Protein AF-0000000080874697 (afdb_homodimer)

Nearest PDB structures (foldseek):
  3w0e-assembly1_B  TM=9.581E-01  e=1.553E-02  Aspergillus fumigatus Af293
  7aon-assembly1_A  TM=7.203E-01  e=1.897E-02  Hordeum vulgare
  1tm5-assembly1_I  TM=7.181E-01  e=2.168E-02  Hordeum vulgare subsp. vulgare
  5ffn-assembly1_I  TM=5.951E-01  e=6.517E-03  Hordeum vulgare
  7a3m-assembly1_A  TM=6.315E-01  e=1.897E-02  Hordeum vulgare

Sequence (192 aa):
MSSNEERTFTRLVNEHRAQNNPASVNTLNEAEWHTKLSGKKIVDGPAHSADTFSKRDLPERHRVIPPGAVVTKDHDPDRLNVHVDEQGNASHVTYGMSSNEERTFTRLVNEHRAQNNPASVNTLNEAEWHTKLSGKKIVDGPAHSADTFSKRDLPERHRVIPPGAVVTKDHDPDRLNVHVDEQGNASHVTYG

Radius of gyration: 28.78 Å; Cα contacts (8 Å, |Δi|>4): 274; chains: 2; bounding box: 89×58×80 Å

InterPro domains:
  IPR021719 Proteinase inhibitor I78 [PF11720] (49-94)

Solvent-accessible surface area (backbone atoms only — not comparable to full-atom values): 11534 Å² total; per-residue (Å²): 141,78,81,77,74,72,71,70,70,69,74,68,64,78,65,71,67,75,68,68,68,66,79,58,80,78,67,73,50,54,69,55,46,30,70,74,35,50,68,19,28,61,36,83,52,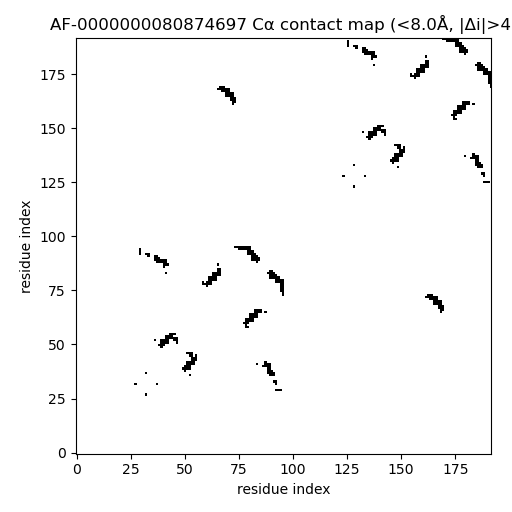82,55,87,50,94,54,35,38,28,52,77,76,46,64,91,46,56,45,78,41,44,74,60,36,76,43,65,44,55,93,36,81,75,22,40,31,37,32,24,42,95,83,34,24,26,67,50,53,45,69,57,140,77,82,78,74,74,72,71,70,74,74,64,69,79,64,70,68,76,71,68,70,65,80,57,81,77,66,73,51,57,69,56,44,32,69,74,36,49,67,19,27,60,35,83,53,82,55,86,50,94,57,36,38,28,52,78,77,45,65,89,46,55,44,80,41,44,73,60,36,77,45,65,44,54,92,35,82,76,20,40,33,38,31,23,42,95,82,34,24,24,67,51,53,44,68,57

pLDDT: mean 80.59, std 26.48, range [29.5, 98.81]

Structure (mmCIF, N/CA/C/O backbone):
dat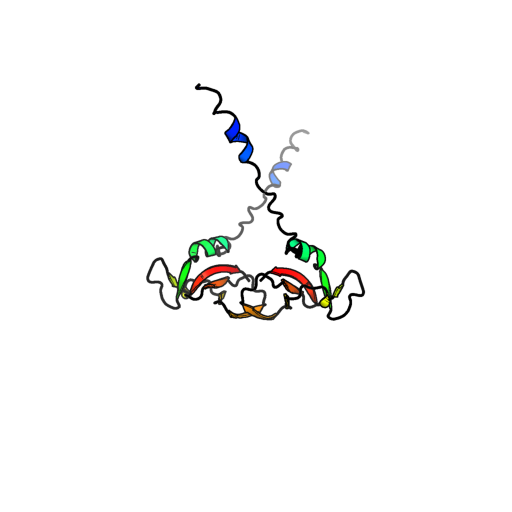a_AF-0000000080874697-model_v1
#
loop_
_entity.id
_entity.type
_entity.pdbx_description
1 polymer 'Uncharacterized protein'
#
loop_
_atom_site.group_PDB
_atom_site.id
_atom_site.type_symbol
_atom_site.label_atom_id
_atom_site.label_alt_id
_atom_site.label_comp_id
_atom_site.label_asym_id
_atom_site.label_entity_id
_atom_site.label_seq_id
_atom_site.pdbx_PDB_ins_code
_atom_site.Cartn_x
_atom_site.Cartn_y
_atom_site.Cartn_z
_atom_site.occupancy
_atom_site.B_iso_or_equiv
_atom_site.auth_seq_id
_atom_site.auth_comp_id
_atom_site.auth_asym_id
_atom_site.auth_atom_id
_atom_site.pdbx_PDB_model_num
ATOM 1 N N . MET A 1 1 ? -14.125 30.375 -64.562 1 29.5 1 MET A N 1
ATOM 2 C CA . MET A 1 1 ? -14.898 30.391 -63.344 1 29.5 1 MET A CA 1
ATOM 3 C C . MET A 1 1 ? -14.156 29.641 -62.25 1 29.5 1 MET A C 1
ATOM 5 O O . MET A 1 1 ? -14.711 29.422 -61.156 1 29.5 1 MET A O 1
ATOM 9 N N . SER A 1 2 ? -12.875 29.109 -62.5 1 31.02 2 SER A N 1
ATOM 10 C CA . SER A 1 2 ? -12.312 27.891 -61.938 1 31.02 2 SER A CA 1
ATOM 11 C C . SER A 1 2 ? -11.672 28.156 -60.594 1 31.02 2 SER A C 1
ATOM 13 O O . SER A 1 2 ? -11.867 27.391 -59.625 1 31.02 2 SER A O 1
ATOM 15 N N . SER A 1 3 ? -10.633 29 -60.438 1 38.78 3 SER A N 1
ATOM 16 C CA . SER A 1 3 ? -9.438 28.875 -59.625 1 38.78 3 SER A CA 1
ATOM 17 C C . SER A 1 3 ? -9.664 29.438 -58.219 1 38.78 3 SER A C 1
ATOM 19 O O . SER A 1 3 ? -8.766 29.422 -57.375 1 38.78 3 SER A O 1
ATOM 21 N N . ASN A 1 4 ? -10.734 30.234 -57.938 1 36.66 4 ASN A N 1
ATOM 22 C CA . ASN A 1 4 ? -10.844 31.047 -56.75 1 36.66 4 ASN A CA 1
ATOM 23 C C . ASN A 1 4 ? -11.203 30.203 -55.531 1 36.66 4 ASN A C 1
ATOM 25 O O . ASN A 1 4 ? -11.406 30.734 -54.438 1 36.66 4 ASN A O 1
ATOM 29 N N . GLU A 1 5 ? -11.727 28.891 -55.719 1 38.62 5 GLU A N 1
ATOM 30 C CA . GLU A 1 5 ? -12.422 28.281 -54.594 1 38.62 5 GLU A CA 1
ATOM 31 C C . GLU A 1 5 ? -11.43 27.781 -53.531 1 38.62 5 GLU A C 1
ATOM 33 O O . GLU A 1 5 ? -11.828 27.344 -52.469 1 38.62 5 GLU A O 1
ATOM 38 N N . GLU A 1 6 ? -10.094 27.781 -53.875 1 33.41 6 GLU A N 1
ATOM 39 C CA . GLU A 1 6 ? -9.234 26.984 -53.031 1 33.41 6 GLU A CA 1
ATOM 40 C C . GLU A 1 6 ? -8.914 27.703 -51.719 1 33.41 6 GLU A C 1
ATOM 42 O O . GLU A 1 6 ? -8.336 27.125 -50.812 1 33.41 6 GLU A O 1
ATOM 47 N N . ARG A 1 7 ? -9.047 29.062 -51.688 1 36.41 7 ARG A N 1
ATOM 48 C CA . ARG A 1 7 ? -8.336 29.75 -50.594 1 36.41 7 ARG A CA 1
ATOM 49 C C . ARG A 1 7 ? -9.047 29.547 -49.281 1 36.41 7 ARG A C 1
ATOM 51 O O . ARG A 1 7 ? -8.469 29.797 -48.219 1 36.41 7 ARG A O 1
ATOM 58 N N . THR A 1 8 ? -10.414 29.438 -49.281 1 35.41 8 THR A N 1
ATOM 59 C CA . THR A 1 8 ? -11.016 29.844 -48.031 1 35.41 8 THR A CA 1
ATOM 60 C C . THR A 1 8 ? -10.906 28.734 -47 1 35.41 8 THR A C 1
ATOM 62 O O . THR A 1 8 ? -11.312 28.906 -45.844 1 35.41 8 THR A O 1
ATOM 65 N N . PHE A 1 9 ? -10.555 27.453 -47.438 1 35.97 9 PHE A N 1
ATOM 66 C CA . PHE A 1 9 ? -10.922 26.422 -46.469 1 35.97 9 PHE A CA 1
ATOM 67 C C . PHE A 1 9 ? -9.969 26.438 -45.25 1 35.97 9 PHE A C 1
ATOM 69 O O . PHE A 1 9 ? -10.242 25.812 -44.25 1 35.97 9 PHE A O 1
ATOM 76 N N . THR A 1 10 ? -8.789 27.125 -45.406 1 35.31 10 THR A N 1
ATOM 77 C CA . THR A 1 10 ? -7.762 26.703 -44.469 1 35.31 10 THR A CA 1
ATOM 78 C C . THR A 1 10 ? -8.016 27.297 -43.094 1 35.31 10 THR A C 1
ATOM 80 O O . THR A 1 10 ? -7.43 26.859 -42.094 1 35.31 10 THR A O 1
ATOM 83 N N . ARG A 1 11 ? -8.75 28.453 -42.969 1 34.44 11 ARG A N 1
ATOM 84 C CA . ARG A 1 11 ? -8.625 29.141 -41.688 1 34.44 11 ARG A CA 1
ATOM 85 C C . ARG A 1 11 ? -9.391 28.422 -40.594 1 34.44 11 ARG A C 1
ATOM 87 O O . ARG A 1 11 ? -9.32 28.797 -39.438 1 34.44 11 ARG A O 1
ATOM 94 N N . LEU A 1 12 ? -10.312 27.516 -41 1 35.88 12 LEU A N 1
ATOM 95 C CA . LEU A 1 12 ? -11.211 27.141 -39.938 1 35.88 12 LEU A CA 1
ATOM 96 C C . LEU A 1 12 ? -10.469 26.375 -38.844 1 35.88 12 LEU A C 1
ATOM 98 O O . LEU A 1 12 ? -10.961 26.234 -37.719 1 35.88 12 LEU A O 1
ATOM 102 N N . 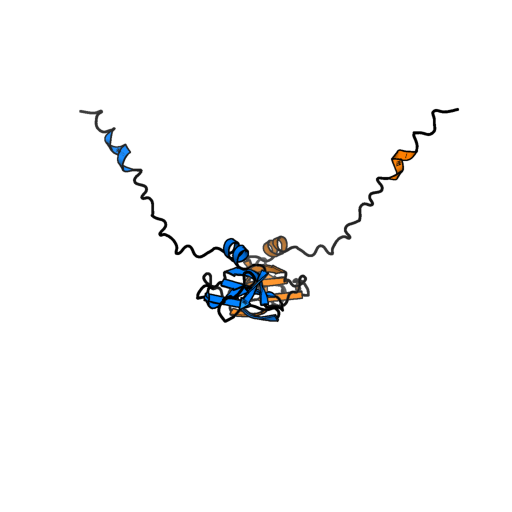VAL A 1 13 ? -9.352 25.766 -39.25 1 30.66 13 VAL A N 1
ATOM 103 C CA . VAL A 1 13 ? -9.156 24.578 -38.406 1 30.66 13 VAL A CA 1
ATOM 104 C C . VAL A 1 13 ? -8.797 25 -37 1 30.66 13 VAL A C 1
ATOM 106 O O . VAL A 1 13 ? -9.055 24.266 -36.031 1 30.66 13 VAL A O 1
ATOM 109 N N . ASN A 1 14 ? -7.812 25.922 -36.844 1 35.56 14 ASN A N 1
ATOM 110 C CA . ASN A 1 14 ? -7.055 25.641 -35.656 1 35.56 14 ASN A CA 1
ATOM 111 C C . ASN A 1 14 ? -7.766 26.172 -34.406 1 35.56 14 ASN A C 1
ATOM 113 O O . ASN A 1 14 ? -7.488 27.281 -33.969 1 35.56 14 ASN A O 1
ATOM 117 N N . GLU A 1 15 ? -9.094 26.422 -34.469 1 34.69 15 GLU A N 1
ATOM 118 C CA . GLU A 1 15 ? -9.609 26.859 -33.156 1 34.69 15 GLU A CA 1
ATOM 119 C C . GLU A 1 15 ? -9.383 25.797 -32.094 1 34.69 15 GLU A C 1
ATOM 121 O O . GLU A 1 15 ? -10.234 24.938 -31.875 1 34.69 15 GLU A O 1
ATOM 126 N N . HIS A 1 16 ? -8.336 24.984 -32.25 1 36.84 16 HIS A N 1
ATOM 127 C CA . HIS A 1 16 ? -8.25 24.094 -31.094 1 36.84 16 HIS A CA 1
ATOM 128 C C . HIS A 1 16 ? -8.422 24.859 -29.781 1 36.84 16 HIS A C 1
ATOM 130 O O . HIS A 1 16 ? -7.727 25.859 -29.547 1 36.84 16 HIS A O 1
ATOM 136 N N . ARG A 1 17 ? -9.625 25.031 -29.391 1 33.44 17 ARG A N 1
ATOM 137 C CA . ARG A 1 17 ? -10.102 25.5 -28.094 1 33.44 17 ARG A CA 1
ATOM 138 C C . ARG A 1 17 ? -9.094 25.188 -27 1 33.44 17 ARG A C 1
ATOM 140 O O . ARG A 1 17 ? -8.602 24.062 -26.906 1 33.44 17 ARG A O 1
ATOM 147 N N . ALA A 1 18 ? -8.328 26.109 -26.578 1 36.62 18 ALA A N 1
ATOM 148 C CA . ALA A 1 18 ? -7.727 26.094 -25.25 1 36.62 18 ALA A CA 1
ATOM 149 C C . ALA A 1 18 ? -8.609 25.344 -24.25 1 36.62 18 ALA A C 1
ATOM 151 O O . ALA A 1 18 ? -9.695 25.812 -23.906 1 36.62 18 ALA A O 1
ATOM 152 N N . GLN A 1 19 ? -9.039 24.109 -24.516 1 37.16 19 GLN A N 1
ATOM 153 C CA . GLN A 1 19 ? -9.641 23.375 -23.406 1 37.16 19 GLN A CA 1
ATOM 154 C C . GLN A 1 19 ? -9.07 23.812 -22.078 1 37.16 19 GLN A C 1
ATOM 156 O O . GLN A 1 19 ? -7.867 23.719 -21.844 1 37.16 19 GLN A O 1
ATOM 161 N N . ASN A 1 20 ? -9.438 24.938 -21.672 1 34.47 20 ASN A N 1
ATOM 162 C CA . ASN A 1 20 ? -9.25 25.359 -20.281 1 34.47 20 ASN A CA 1
ATOM 163 C C . ASN A 1 20 ? -9.172 24.141 -19.359 1 34.47 20 ASN A C 1
ATOM 165 O O . ASN A 1 20 ? -10.133 23.375 -19.234 1 34.47 20 ASN A O 1
ATOM 169 N N . ASN A 1 21 ? -8.102 23.359 -19.469 1 38.09 21 ASN A N 1
ATOM 170 C CA . ASN A 1 21 ? -7.914 22.484 -18.328 1 38.09 21 ASN A CA 1
ATOM 171 C C . ASN A 1 21 ? -8.531 23.062 -17.062 1 38.09 21 ASN A C 1
ATOM 173 O O . ASN A 1 21 ? -8.125 24.141 -16.609 1 38.09 21 ASN A O 1
ATOM 177 N N . PRO A 1 22 ? -9.844 23.062 -16.875 1 40.47 22 PRO A N 1
ATOM 178 C CA . PRO A 1 22 ? -10.344 23.562 -15.602 1 40.47 22 PRO A CA 1
ATOM 179 C C . PRO A 1 22 ? -9.258 23.656 -14.531 1 40.47 22 PRO A C 1
ATOM 181 O O . PRO A 1 22 ? -8.289 22.875 -14.562 1 40.47 22 PRO A O 1
ATOM 184 N N . ALA A 1 23 ? -8.953 24.703 -14.047 1 39.94 23 ALA A N 1
ATOM 185 C CA . ALA A 1 23 ? -8.125 24.812 -12.844 1 39.94 23 ALA A CA 1
ATOM 186 C C . ALA A 1 23 ? -8.344 23.625 -11.922 1 39.94 23 ALA A C 1
ATOM 188 O O . ALA A 1 23 ? -9.414 23.484 -11.328 1 39.94 23 ALA A O 1
ATOM 189 N N . SER A 1 24 ? -8.148 22.359 -12.258 1 45.53 24 SER A N 1
ATOM 190 C CA . SER A 1 24 ? -8.133 21.25 -11.312 1 45.53 24 SER A CA 1
ATOM 191 C C . SER A 1 24 ? -7.863 21.734 -9.891 1 45.53 24 SER A C 1
ATOM 193 O O . SER A 1 24 ? -6.918 22.484 -9.648 1 45.53 24 SER A O 1
ATOM 195 N N . VAL A 1 25 ? -8.867 22.141 -9.047 1 50.12 25 VAL A N 1
ATOM 196 C CA . VAL A 1 25 ? -8.484 22.328 -7.652 1 50.12 25 VAL A CA 1
ATOM 197 C C . VAL A 1 25 ? -7.117 21.688 -7.406 1 50.12 25 VAL A C 1
ATOM 199 O O . VAL A 1 25 ? -6.891 20.531 -7.777 1 50.12 25 VAL A O 1
ATOM 202 N N . ASN A 1 26 ? -6.098 22.391 -7.742 1 55.75 26 ASN A N 1
ATOM 203 C CA . ASN A 1 26 ? -4.691 22 -7.699 1 55.75 26 ASN A CA 1
ATOM 204 C C . ASN A 1 26 ? -4.398 21.062 -6.527 1 55.75 26 ASN A C 1
ATOM 206 O O . ASN A 1 26 ? -4.043 21.531 -5.441 1 55.75 26 ASN A O 1
ATOM 210 N N . THR A 1 27 ? -5.246 20.016 -6.336 1 79.81 27 THR A N 1
ATOM 211 C CA . THR A 1 27 ? -4.816 19.031 -5.348 1 79.81 27 THR A CA 1
ATOM 212 C C . THR A 1 27 ? -3.334 18.719 -5.508 1 79.81 27 THR A C 1
ATOM 214 O O . THR A 1 27 ? -2.834 18.609 -6.629 1 79.81 27 THR A O 1
ATOM 217 N N . LEU A 1 28 ? -2.65 19 -4.441 1 92.56 28 LEU A N 1
ATOM 218 C CA . LEU A 1 28 ? -1.228 18.672 -4.434 1 92.56 28 LEU A CA 1
ATOM 219 C C . LEU A 1 28 ? -0.997 17.234 -4.848 1 92.56 28 LEU A C 1
ATOM 221 O O . LEU A 1 28 ? -1.77 16.344 -4.48 1 92.56 28 LEU A O 1
ATOM 225 N N . ASN A 1 29 ? -0.086 17.062 -5.707 1 94.81 29 ASN A N 1
ATOM 226 C CA . ASN A 1 29 ? 0.296 15.688 -6.023 1 94.81 29 ASN A CA 1
ATOM 227 C C . ASN A 1 29 ? 1.138 15.07 -4.91 1 94.81 29 ASN A C 1
ATOM 229 O O . ASN A 1 29 ? 1.44 15.734 -3.916 1 94.81 29 ASN A O 1
ATOM 233 N N . GLU A 1 30 ? 1.48 13.734 -5.066 1 95.62 30 GLU A N 1
ATOM 234 C CA . GLU A 1 30 ? 2.178 13.008 -4.004 1 95.62 30 GLU A CA 1
ATOM 235 C C . GLU A 1 30 ? 3.514 13.664 -3.674 1 95.62 30 GLU A C 1
ATOM 237 O O . GLU A 1 30 ? 3.873 13.797 -2.502 1 95.62 30 GLU A O 1
ATOM 242 N N . ALA A 1 31 ? 4.27 14.031 -4.707 1 96.38 31 ALA A N 1
ATOM 243 C CA . ALA A 1 31 ? 5.574 14.648 -4.5 1 96.38 31 ALA A CA 1
ATOM 244 C C . ALA A 1 31 ? 5.445 15.953 -3.711 1 96.38 31 ALA A C 1
ATOM 246 O O . ALA A 1 31 ? 6.254 16.234 -2.822 1 96.38 31 ALA A O 1
ATOM 247 N N . GLU A 1 32 ? 4.527 16.688 -3.99 1 97.06 32 GLU A N 1
ATOM 248 C CA . GLU A 1 32 ? 4.285 17.953 -3.295 1 97.06 32 GLU A CA 1
ATOM 249 C C . GLU A 1 32 ? 3.891 17.703 -1.842 1 97.06 32 GLU A C 1
ATOM 251 O O . GLU A 1 32 ? 4.367 18.406 -0.941 1 97.06 32 GLU A O 1
ATOM 256 N N . TRP A 1 33 ? 3.061 16.734 -1.665 1 98.12 33 TRP A N 1
ATOM 257 C CA . TRP A 1 33 ? 2.686 16.391 -0.297 1 98.12 33 TRP A CA 1
ATOM 258 C C . TRP A 1 33 ? 3.889 15.883 0.486 1 98.12 33 TRP A C 1
ATOM 260 O O . TRP A 1 33 ? 4.039 16.172 1.674 1 98.12 33 TRP A O 1
ATOM 270 N N . HIS A 1 34 ? 4.617 15.047 -0.188 1 97.88 34 HIS A N 1
ATOM 271 C CA . HIS A 1 34 ? 5.816 14.555 0.481 1 97.88 34 HIS A CA 1
ATOM 272 C C . HIS A 1 34 ? 6.695 15.711 0.952 1 97.88 34 HIS A C 1
ATOM 274 O O . HIS A 1 34 ? 7.164 15.711 2.094 1 97.88 34 HIS A O 1
ATOM 280 N N . THR A 1 35 ? 6.938 16.656 0.109 1 97.06 35 THR A N 1
ATOM 281 C CA . THR A 1 35 ? 7.742 17.828 0.443 1 97.06 35 THR A CA 1
ATOM 282 C C . THR A 1 35 ? 7.141 18.578 1.625 1 97.06 35 THR A C 1
ATOM 284 O O . THR A 1 35 ? 7.859 19 2.537 1 97.06 35 THR A O 1
ATOM 287 N N . LYS A 1 36 ? 5.891 18.688 1.698 1 97.44 36 LYS A N 1
ATOM 288 C CA . LYS A 1 36 ? 5.176 19.484 2.697 1 97.44 36 LYS A CA 1
ATOM 289 C C . LYS A 1 36 ? 5.152 18.766 4.047 1 97.44 36 LYS A C 1
ATOM 291 O O . LYS A 1 36 ? 5.195 19.406 5.098 1 97.44 36 LYS A O 1
ATOM 296 N N . LEU A 1 37 ? 5.133 17.453 4 1 98.44 37 LEU A N 1
ATOM 297 C CA . LEU A 1 37 ? 4.793 16.719 5.223 1 98.44 37 LEU A CA 1
ATOM 298 C C . LEU A 1 37 ? 6.02 16.016 5.793 1 98.44 37 LEU A C 1
ATOM 300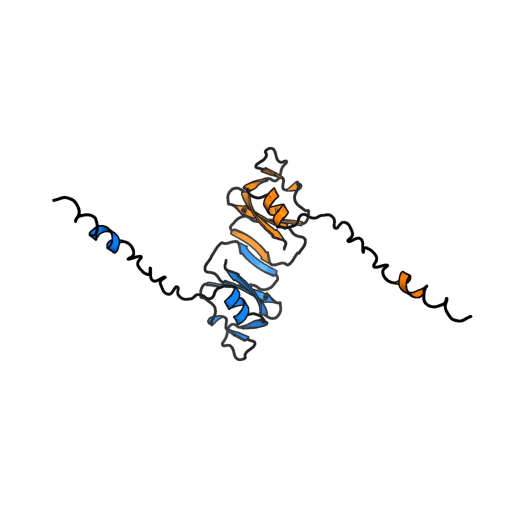 O O . LEU A 1 37 ? 6.051 15.688 6.98 1 98.44 37 LEU A O 1
ATOM 304 N N . SER A 1 38 ? 6.922 15.711 4.918 1 97.94 38 SER A N 1
ATOM 305 C CA . SER A 1 38 ? 8.016 14.836 5.34 1 97.94 38 SER A CA 1
ATOM 306 C C . SER A 1 38 ? 8.695 15.375 6.59 1 97.94 38 SER A C 1
ATOM 308 O O . SER A 1 38 ? 9.094 16.547 6.637 1 97.94 38 SER A O 1
ATOM 310 N N . GLY A 1 39 ? 8.797 14.484 7.551 1 98.12 39 GLY A N 1
ATOM 311 C CA . GLY A 1 39 ? 9.492 14.828 8.781 1 98.12 39 GLY A CA 1
ATOM 312 C C . GLY A 1 39 ? 8.617 15.57 9.773 1 98.12 39 GLY A C 1
ATOM 313 O O . GLY A 1 39 ? 8.992 15.75 10.93 1 98.12 39 GLY A O 1
ATOM 314 N N . LYS A 1 40 ? 7.488 16.047 9.406 1 98.62 40 LYS A N 1
ATOM 315 C CA . LYS A 1 40 ? 6.621 16.797 10.305 1 98.62 40 LYS A CA 1
ATOM 316 C C . LYS A 1 40 ? 5.715 15.859 11.102 1 98.62 40 LYS A C 1
ATOM 318 O O . LYS A 1 40 ? 5.219 14.867 10.57 1 98.62 40 LYS A O 1
ATOM 323 N N . LYS A 1 41 ? 5.551 16.219 12.312 1 98.75 41 LYS A N 1
ATOM 324 C CA . LYS A 1 41 ? 4.609 15.484 13.156 1 98.75 41 LYS A CA 1
ATOM 325 C C . LYS A 1 41 ? 3.166 15.852 12.82 1 98.75 41 LYS A C 1
ATOM 327 O O . LYS A 1 41 ? 2.807 17.031 12.797 1 98.75 41 LYS A O 1
ATOM 332 N N . ILE A 1 42 ? 2.363 14.805 12.594 1 98.75 42 ILE A N 1
ATOM 333 C CA . ILE A 1 42 ? 0.943 15.047 12.359 1 98.75 42 ILE A CA 1
ATOM 334 C C . ILE A 1 42 ? 0.214 15.18 13.695 1 98.75 42 ILE A C 1
ATOM 336 O O . ILE A 1 42 ? 0.305 14.297 14.555 1 98.75 42 ILE A O 1
ATOM 340 N N . VAL A 1 43 ? -0.497 16.234 13.859 1 98.25 43 VAL A N 1
ATOM 341 C CA . VAL A 1 43 ? -1.177 16.5 15.125 1 98.25 43 VAL A CA 1
ATOM 342 C C . VAL A 1 43 ? -2.66 16.75 14.867 1 98.25 43 VAL A C 1
ATOM 344 O O . VAL A 1 43 ? -3.043 17.219 13.789 1 98.25 43 VAL A O 1
ATOM 347 N N . ASP A 1 44 ? -3.568 16.453 15.781 1 96.81 44 ASP A N 1
ATOM 348 C CA . ASP A 1 44 ? -5.016 16.609 15.656 1 96.81 44 ASP A CA 1
ATOM 349 C C . ASP A 1 44 ? -5.418 18.078 15.773 1 96.81 44 ASP A C 1
ATOM 351 O O . ASP A 1 44 ? -6.363 18.516 15.117 1 96.81 44 ASP A O 1
ATOM 355 N N . GLY A 1 45 ? -4.676 18.859 16.531 1 96 45 GLY A N 1
ATOM 356 C CA . GLY A 1 45 ? -4.977 20.266 16.75 1 96 45 GLY A CA 1
ATOM 357 C C . GLY A 1 45 ? -4.176 21.188 15.852 1 96 45 GLY A C 1
ATOM 358 O O . GLY A 1 45 ? -3.588 20.75 14.859 1 96 45 GLY A O 1
ATOM 359 N N . PRO A 1 46 ? -4.254 22.484 16.016 1 95.62 46 PRO A N 1
ATOM 360 C CA . PRO A 1 46 ? -3.467 23.438 15.234 1 95.62 46 PRO A CA 1
ATOM 361 C C . PRO A 1 46 ? -1.967 23.172 15.312 1 95.62 46 PRO A C 1
ATOM 363 O O . PRO A 1 46 ? -1.461 22.766 16.359 1 95.62 46 PRO A O 1
ATOM 366 N N . ALA A 1 47 ? -1.349 23.359 14.211 1 94.69 47 ALA A N 1
ATOM 367 C CA . ALA A 1 47 ? 0.111 23.297 14.203 1 94.69 47 ALA A CA 1
ATOM 368 C C . ALA A 1 47 ? 0.721 24.484 14.922 1 94.69 47 ALA A C 1
ATOM 370 O O . ALA A 1 47 ? 0.329 25.641 14.688 1 94.69 47 ALA A O 1
ATOM 371 N N . HIS A 1 48 ? 1.689 24.234 15.812 1 94.5 48 HIS A N 1
ATOM 372 C CA . HIS A 1 48 ? 2.25 25.328 16.609 1 94.5 48 HIS A CA 1
ATOM 373 C C . HIS A 1 48 ? 3.73 25.531 16.297 1 94.5 48 HIS A C 1
ATOM 375 O O . HIS A 1 48 ? 4.391 26.359 16.922 1 94.5 48 HIS A O 1
ATOM 381 N N . SER A 1 49 ? 4.312 24.781 15.484 1 95.5 49 SER A N 1
ATOM 382 C CA . SER A 1 49 ? 5.711 24.906 15.078 1 95.5 49 SER A CA 1
ATOM 383 C C . SER A 1 49 ? 5.91 24.438 13.648 1 95.5 49 SER A C 1
ATOM 385 O O . SER A 1 49 ? 5.023 23.812 13.062 1 95.5 49 SER A O 1
ATOM 387 N N . ALA A 1 50 ? 7.105 24.734 13.07 1 94.5 50 ALA A N 1
ATOM 388 C CA . ALA A 1 50 ? 7.445 24.375 11.695 1 94.5 50 ALA A CA 1
ATOM 389 C C . ALA A 1 50 ? 7.555 22.859 11.539 1 94.5 50 ALA A C 1
ATOM 391 O O . ALA A 1 50 ? 7.465 22.344 10.422 1 94.5 50 ALA A O 1
ATOM 392 N N . ASP A 1 51 ? 7.633 22.125 12.711 1 97.31 51 ASP A N 1
ATOM 393 C CA . ASP A 1 51 ? 7.859 20.688 12.664 1 97.31 51 ASP A CA 1
ATOM 394 C C . ASP A 1 51 ? 6.555 19.922 12.836 1 97.31 51 ASP A C 1
ATOM 396 O O . ASP A 1 51 ? 6.562 18.703 13.008 1 97.31 51 ASP A O 1
ATOM 400 N N . THR A 1 52 ? 5.547 20.625 12.883 1 98.31 52 THR A N 1
ATOM 401 C CA . THR A 1 52 ? 4.25 19.969 13.039 1 98.31 52 THR A CA 1
ATOM 402 C C . THR A 1 52 ? 3.328 20.328 11.875 1 98.31 52 THR A C 1
ATOM 404 O O . THR A 1 52 ? 3.529 21.344 11.203 1 98.31 52 THR A O 1
ATOM 407 N N . PHE A 1 53 ? 2.434 19.484 11.578 1 98.56 53 PHE A N 1
ATOM 408 C CA . PHE A 1 53 ? 1.389 19.703 10.578 1 98.56 53 PHE A CA 1
ATOM 409 C C . PHE A 1 53 ? 0.031 19.266 11.125 1 98.56 53 PHE A C 1
ATOM 411 O O . PHE A 1 53 ? -0.108 18.172 11.664 1 98.56 53 PHE A O 1
ATOM 418 N N . SER A 1 54 ? -0.922 20.141 11.016 1 98.44 54 SER A N 1
ATOM 419 C CA . SER A 1 54 ? -2.246 19.844 11.562 1 98.44 54 SER A CA 1
ATOM 420 C C . SER A 1 54 ? -3.012 18.875 10.664 1 98.44 54 SER A C 1
ATOM 422 O O . SER A 1 54 ? -3.133 19.109 9.461 1 98.44 54 SER A O 1
ATOM 424 N N . LYS A 1 55 ? -3.605 17.891 11.219 1 97.38 55 LYS A N 1
ATOM 425 C CA . LYS A 1 55 ? -4.453 16.938 10.508 1 97.38 55 LYS A CA 1
ATOM 426 C C . LYS A 1 55 ? -5.609 17.641 9.805 1 97.38 55 LYS A C 1
ATOM 428 O O . LYS A 1 55 ? -6.066 17.203 8.75 1 97.38 55 LYS A O 1
ATOM 433 N N . ARG A 1 56 ? -6.047 18.75 10.297 1 96.75 56 ARG A N 1
ATOM 434 C CA . ARG A 1 56 ? -7.172 19.516 9.766 1 96.75 56 ARG A CA 1
ATOM 435 C C . ARG A 1 56 ? -6.832 20.125 8.406 1 96.75 56 ARG A C 1
ATOM 437 O O . ARG A 1 56 ? -7.727 20.516 7.656 1 96.75 56 ARG A O 1
ATOM 444 N N . ASP A 1 57 ? -5.59 20.281 8.164 1 96.62 57 ASP A N 1
ATOM 445 C CA . ASP A 1 57 ? -5.141 20.906 6.926 1 96.62 57 ASP A CA 1
ATOM 446 C C . ASP A 1 57 ? -4.91 19.875 5.832 1 96.62 57 ASP A C 1
ATOM 448 O O . ASP A 1 57 ? -4.578 20.219 4.695 1 96.62 57 ASP A O 1
ATOM 452 N N . LEU A 1 58 ? -5.102 18.594 6.211 1 97.56 58 LEU A N 1
ATOM 453 C CA . LEU A 1 58 ? -5.047 17.531 5.219 1 97.56 58 LEU A CA 1
ATOM 454 C C . LEU A 1 58 ? -6.316 17.5 4.375 1 97.56 58 LEU A C 1
ATOM 456 O O . LEU A 1 58 ? -7.344 18.047 4.777 1 97.56 58 LEU A O 1
ATOM 460 N N . PRO A 1 59 ? -6.168 16.859 3.205 1 96.38 59 PRO A N 1
ATOM 461 C CA . PRO A 1 59 ? -7.398 16.719 2.422 1 96.38 59 PRO A CA 1
ATOM 462 C C . PRO A 1 59 ? -8.5 15.984 3.184 1 96.38 59 PRO A C 1
ATOM 464 O O . PRO A 1 59 ? -8.211 15.219 4.109 1 96.38 59 PRO A O 1
ATOM 467 N N . GLU A 1 60 ? -9.695 16.203 2.754 1 95.75 60 GLU A N 1
ATOM 468 C CA . GLU A 1 60 ? -10.844 15.602 3.424 1 95.75 60 GLU A CA 1
ATOM 469 C C . GLU A 1 60 ? -10.711 14.078 3.463 1 95.75 60 GLU A C 1
ATOM 471 O O . GLU A 1 60 ? -10.945 13.453 4.5 1 95.75 60 GLU A O 1
ATOM 476 N N . ARG A 1 61 ? -10.336 13.547 2.365 1 96.5 61 ARG A N 1
ATOM 477 C CA . ARG A 1 61 ? -10.141 12.102 2.316 1 96.5 61 ARG A CA 1
ATOM 478 C C . ARG A 1 61 ? -8.688 11.734 2.619 1 96.5 61 ARG A C 1
ATOM 480 O O . ARG A 1 61 ? -7.848 11.711 1.717 1 96.5 61 ARG A O 1
ATOM 487 N N . HIS A 1 62 ? -8.383 11.531 3.846 1 97.88 62 HIS A N 1
ATOM 488 C CA . HIS A 1 62 ? -7.039 11.133 4.242 1 97.88 62 HIS A CA 1
ATOM 489 C C . HIS A 1 62 ? -7.07 10.039 5.301 1 97.88 62 HIS A C 1
ATOM 491 O O . HIS A 1 62 ? -8.117 9.797 5.914 1 97.88 62 HIS A O 1
ATOM 497 N N . ARG A 1 63 ? -5.988 9.375 5.402 1 98.06 63 ARG A N 1
ATOM 498 C CA . ARG A 1 63 ? -5.691 8.461 6.496 1 98.06 63 ARG A CA 1
ATOM 499 C C . ARG A 1 63 ? -4.266 8.648 7 1 98.06 63 ARG A C 1
ATOM 501 O O . ARG A 1 63 ? -3.344 8.852 6.207 1 98.06 63 ARG A O 1
ATOM 508 N N . VAL A 1 64 ? -4.199 8.641 8.281 1 98.62 64 VAL A N 1
ATOM 509 C CA . VAL A 1 64 ? -2.891 8.602 8.922 1 98.62 64 VAL A CA 1
ATOM 510 C C . VAL A 1 64 ? -2.596 7.18 9.406 1 98.62 64 VAL A C 1
ATOM 512 O O . VAL A 1 64 ? -3.354 6.617 10.195 1 98.62 64 VAL A O 1
ATOM 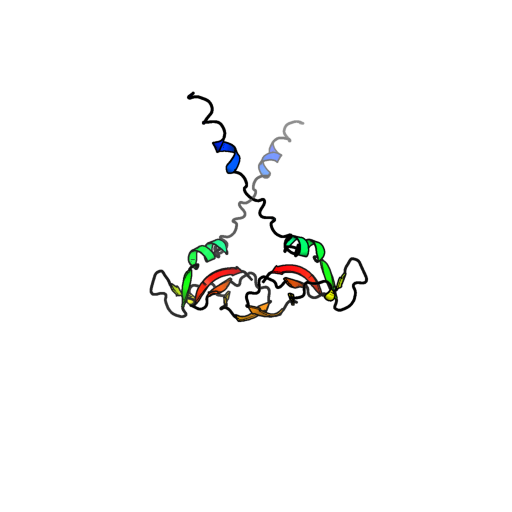515 N N . ILE A 1 65 ? -1.47 6.652 8.945 1 98.19 65 ILE A N 1
ATOM 516 C CA . ILE A 1 65 ? -1.214 5.23 9.125 1 98.19 65 ILE A CA 1
ATOM 517 C C . ILE A 1 65 ? 0.084 5.035 9.906 1 98.19 65 ILE A C 1
ATOM 519 O O . ILE A 1 65 ? 1.177 5.172 9.352 1 98.19 65 ILE A O 1
ATOM 523 N N . PRO A 1 66 ? 0.005 4.688 11.125 1 98 66 PRO A N 1
ATOM 524 C CA . PRO A 1 66 ? 1.21 4.34 11.883 1 98 66 PRO A CA 1
ATOM 525 C C . PRO A 1 66 ? 1.696 2.922 11.594 1 98 66 PRO A C 1
ATOM 527 O O . PRO A 1 66 ? 0.977 2.129 10.977 1 98 66 PRO A O 1
ATOM 530 N N . PRO A 1 67 ? 2.867 2.68 11.992 1 96.94 67 PRO A N 1
ATOM 531 C CA . PRO A 1 67 ? 3.34 1.301 11.844 1 96.94 67 PRO A CA 1
ATOM 532 C C . PRO A 1 67 ? 2.465 0.297 12.594 1 96.94 67 PRO A C 1
ATOM 534 O O . PRO A 1 67 ? 2.02 0.572 13.711 1 96.94 67 PRO A O 1
ATOM 537 N N . GLY A 1 68 ? 2.158 -0.82 11.883 1 97.06 68 GLY A N 1
ATOM 538 C CA . GLY A 1 68 ? 1.37 -1.865 12.516 1 97.06 68 GLY A CA 1
ATOM 539 C C . GLY A 1 68 ? -0.125 -1.663 12.359 1 97.06 68 GLY A C 1
ATOM 540 O O . GLY A 1 68 ? -0.92 -2.486 12.82 1 97.06 68 GLY A O 1
ATOM 541 N N . ALA A 1 69 ? -0.516 -0.617 11.758 1 97.31 69 ALA A N 1
ATOM 542 C CA . ALA A 1 69 ? -1.935 -0.334 11.555 1 97.31 69 ALA A CA 1
ATOM 543 C C . ALA A 1 69 ? -2.592 -1.407 10.695 1 97.31 69 ALA A C 1
ATOM 545 O O . ALA A 1 69 ? -1.952 -1.975 9.805 1 97.31 69 ALA A O 1
ATOM 546 N N . VAL A 1 70 ? -3.838 -1.689 10.984 1 97.5 70 VAL A N 1
ATOM 547 C CA . VAL A 1 70 ? -4.676 -2.535 10.141 1 97.5 70 VAL A CA 1
ATOM 548 C C . VAL A 1 70 ? -5.477 -1.67 9.172 1 97.5 70 VAL A C 1
ATOM 550 O O . VAL A 1 70 ? -6.234 -0.795 9.586 1 97.5 70 VAL A O 1
ATOM 553 N N . VAL A 1 71 ? -5.246 -1.904 7.891 1 97.06 71 VAL A N 1
ATOM 554 C CA . VAL A 1 71 ? -5.887 -1.073 6.879 1 97.06 71 VAL A CA 1
ATOM 555 C C . VAL A 1 71 ? -6.613 -1.957 5.867 1 97.06 71 VAL A C 1
ATOM 557 O O . VAL A 1 71 ? -6.168 -3.07 5.574 1 97.06 71 VAL A O 1
ATOM 560 N N . THR A 1 72 ? -7.727 -1.487 5.355 1 97.62 72 THR A N 1
ATOM 561 C CA . THR A 1 72 ? -8.438 -2.18 4.289 1 97.62 72 THR A CA 1
ATOM 562 C C . THR A 1 72 ? -7.902 -1.761 2.922 1 97.62 72 THR A C 1
ATOM 564 O O . THR A 1 72 ? -7.676 -0.574 2.676 1 97.62 72 THR A O 1
ATOM 567 N N . LYS A 1 73 ? -7.625 -2.779 2.178 1 95.75 73 LYS A N 1
ATOM 568 C CA . LYS A 1 73 ? -7.211 -2.506 0.804 1 95.75 73 LYS A CA 1
ATOM 569 C C . LYS A 1 73 ? -8.414 -2.158 -0.073 1 95.75 73 LYS A C 1
ATOM 571 O O . LYS A 1 73 ? -8.992 -3.037 -0.716 1 95.75 73 LYS A O 1
ATOM 576 N N . ASP A 1 74 ? -8.672 -0.871 -0.088 1 94.56 74 ASP A N 1
ATOM 577 C CA . ASP A 1 74 ? -9.719 -0.314 -0.936 1 94.56 74 ASP A CA 1
ATOM 578 C C . ASP A 1 74 ? -9.172 0.775 -1.852 1 94.56 74 ASP A C 1
ATOM 580 O O . ASP A 1 74 ? -8.234 1.493 -1.479 1 94.56 74 ASP A O 1
ATOM 584 N N . HIS A 1 75 ? -9.438 0.662 -3.082 1 87.69 75 HIS A N 1
ATOM 585 C CA . HIS A 1 75 ? -8.93 1.662 -4.016 1 87.69 75 HIS A CA 1
ATOM 586 C C . HIS A 1 75 ? -9.75 2.943 -3.953 1 87.69 75 HIS A C 1
ATOM 588 O O . HIS A 1 75 ? -10.945 2.934 -4.262 1 87.69 75 HIS A O 1
ATOM 594 N N . ASP A 1 76 ? -9.164 3.998 -3.393 1 94.12 76 ASP A N 1
ATOM 595 C CA . ASP A 1 76 ? -9.711 5.352 -3.371 1 94.12 76 ASP A CA 1
ATOM 596 C C . ASP A 1 76 ? -8.688 6.363 -3.889 1 94.12 76 ASP A C 1
ATOM 598 O O . ASP A 1 76 ? -7.801 6.793 -3.148 1 94.12 76 ASP A O 1
ATOM 602 N N . PRO A 1 77 ? -8.766 6.785 -5.156 1 93.62 77 PRO A N 1
ATOM 603 C CA . PRO A 1 77 ? -7.742 7.629 -5.773 1 93.62 77 PRO A CA 1
ATOM 604 C C . PRO A 1 77 ? -7.672 9.023 -5.148 1 93.62 77 PRO A C 1
ATOM 606 O O . PRO A 1 77 ? -6.676 9.727 -5.312 1 93.62 77 PRO A O 1
ATOM 609 N N . ASP A 1 78 ? -8.656 9.398 -4.418 1 94.62 78 ASP A N 1
ATOM 610 C CA . ASP A 1 78 ? -8.703 10.742 -3.842 1 94.62 78 ASP A CA 1
ATOM 611 C C . ASP A 1 78 ? -8.219 10.734 -2.393 1 94.62 78 ASP A C 1
ATOM 613 O O . ASP A 1 78 ? -8.062 11.789 -1.779 1 94.62 78 ASP A O 1
ATOM 617 N N . ARG A 1 79 ? -7.961 9.609 -1.874 1 97.06 79 ARG A N 1
ATOM 618 C CA . ARG A 1 79 ? -7.523 9.547 -0.484 1 97.06 79 ARG A CA 1
ATOM 619 C C . ARG A 1 79 ? -6.008 9.695 -0.378 1 97.06 79 ARG A C 1
ATOM 621 O O . ARG A 1 79 ? -5.258 8.992 -1.055 1 97.06 79 ARG A O 1
ATOM 628 N N . LEU A 1 80 ? -5.621 10.531 0.528 1 97.94 80 LEU A N 1
ATOM 629 C CA . LEU A 1 80 ? -4.211 10.68 0.874 1 97.94 80 LEU A CA 1
ATOM 630 C C . LEU A 1 80 ? -3.859 9.828 2.092 1 97.94 80 LEU A C 1
ATOM 632 O O . LEU A 1 80 ? -4.391 10.055 3.182 1 97.94 80 LEU A O 1
ATOM 636 N N . ASN A 1 81 ? -3.012 8.867 1.885 1 98.12 81 ASN A N 1
ATOM 637 C CA . ASN A 1 81 ? -2.434 8.109 2.99 1 98.12 81 ASN A CA 1
ATOM 638 C C . ASN A 1 81 ? -1.129 8.734 3.475 1 98.12 81 ASN A C 1
ATOM 640 O O . ASN A 1 81 ? -0.174 8.867 2.705 1 98.12 81 ASN A O 1
ATOM 644 N N . VAL A 1 82 ? -1.162 9.086 4.684 1 98.81 82 VAL A N 1
ATOM 645 C CA . VAL A 1 82 ? 0.035 9.625 5.316 1 98.81 82 VAL A CA 1
ATOM 646 C C . VAL A 1 82 ? 0.636 8.578 6.258 1 98.81 82 VAL A C 1
ATOM 648 O O . VAL A 1 82 ? 0.085 8.312 7.328 1 98.81 82 VAL A O 1
ATOM 651 N N . HIS A 1 83 ? 1.717 8.055 5.863 1 98.12 83 HIS A N 1
ATOM 652 C CA . HIS A 1 83 ? 2.414 7.094 6.715 1 98.12 83 HIS A CA 1
ATOM 653 C C . HIS A 1 83 ? 3.322 7.801 7.715 1 98.12 83 HIS A C 1
ATOM 655 O O . HIS A 1 83 ? 4.148 8.633 7.328 1 98.12 83 HIS A O 1
ATOM 661 N N . VAL A 1 84 ? 3.141 7.398 8.953 1 98.62 84 VAL A N 1
ATOM 662 C CA . VAL A 1 84 ? 3.932 8.055 9.984 1 98.62 84 VAL A CA 1
ATOM 663 C C . VAL A 1 84 ? 4.816 7.031 10.688 1 98.62 84 VAL A C 1
ATOM 665 O O . VAL A 1 84 ? 4.574 5.828 10.602 1 98.62 84 VAL A O 1
ATOM 668 N N . ASP A 1 85 ? 5.871 7.59 11.273 1 97.75 85 ASP A N 1
ATOM 669 C CA . ASP A 1 85 ? 6.703 6.719 12.102 1 97.75 85 ASP A CA 1
ATOM 670 C C . ASP A 1 85 ? 6.137 6.594 13.508 1 97.75 85 ASP A C 1
ATOM 672 O O . ASP A 1 85 ? 5.02 7.047 13.781 1 97.75 85 ASP A O 1
ATOM 676 N N . GLU A 1 86 ? 6.801 5.961 14.406 1 97.19 86 GLU A N 1
ATOM 677 C CA . GLU A 1 86 ? 6.344 5.688 15.766 1 97.19 86 GLU A CA 1
ATOM 678 C C . GLU A 1 86 ? 6.094 6.984 16.531 1 97.19 86 GLU A C 1
ATOM 680 O O . GLU A 1 86 ? 5.301 7.012 17.484 1 97.19 86 GLU A O 1
ATOM 685 N N . GLN A 1 87 ? 6.766 8.031 16.078 1 97.56 87 GLN A N 1
ATOM 686 C CA . GLN A 1 87 ? 6.637 9.312 16.75 1 97.56 87 GLN A CA 1
ATOM 687 C C . GLN A 1 87 ? 5.551 10.172 16.125 1 97.56 87 GLN A C 1
ATOM 689 O O . GLN A 1 87 ? 5.301 11.297 16.562 1 97.56 87 GLN A O 1
ATOM 694 N N . GLY A 1 88 ? 4.988 9.711 15.094 1 98.31 88 GLY A N 1
ATOM 695 C CA . GLY A 1 88 ? 3.936 10.445 14.414 1 98.31 88 GLY A CA 1
ATOM 696 C C . GLY A 1 88 ? 4.453 11.367 13.328 1 98.31 88 GLY A C 1
ATOM 697 O O . GLY A 1 88 ? 3.711 12.195 12.805 1 98.31 88 GLY A O 1
ATOM 698 N N . ASN A 1 89 ? 5.758 11.203 13.008 1 98.69 89 ASN A N 1
ATOM 699 C CA . ASN A 1 89 ? 6.309 12 11.922 1 98.69 89 ASN A CA 1
ATOM 700 C C . ASN A 1 89 ? 6.012 11.375 10.562 1 98.69 89 ASN A C 1
ATOM 702 O O . ASN A 1 89 ? 6.176 10.164 10.383 1 98.69 89 ASN A O 1
ATOM 706 N N . ALA A 1 90 ? 5.574 12.18 9.688 1 98.81 90 ALA A N 1
ATOM 707 C CA . ALA A 1 90 ? 5.305 11.688 8.344 1 98.81 90 ALA A CA 1
ATOM 708 C C . ALA A 1 90 ? 6.582 11.172 7.68 1 98.81 90 ALA A C 1
ATOM 710 O O . ALA A 1 90 ? 7.594 11.875 7.637 1 98.81 90 ALA A O 1
ATOM 711 N N . SER A 1 91 ? 6.5 10.008 7.18 1 97.56 91 SER A N 1
ATOM 712 C CA . SER A 1 91 ? 7.625 9.398 6.484 1 97.56 91 SER A CA 1
ATOM 713 C C . SER A 1 91 ? 7.438 9.461 4.969 1 97.56 91 SER A C 1
ATOM 715 O O . SER A 1 91 ? 8.367 9.805 4.238 1 97.56 91 SER A O 1
ATOM 717 N N . HIS A 1 92 ? 6.332 9.062 4.473 1 96.94 92 HIS A N 1
ATOM 718 C CA . HIS A 1 92 ? 5.984 9.148 3.057 1 96.94 92 HIS A CA 1
ATOM 719 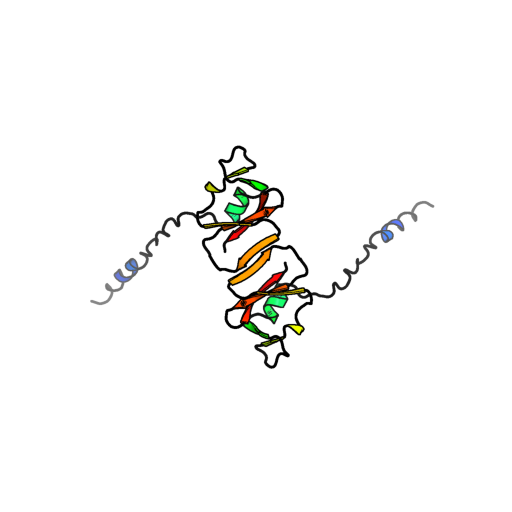C C . HIS A 1 92 ? 4.473 9.211 2.867 1 96.94 92 HIS A C 1
ATOM 721 O O . HIS A 1 92 ? 3.715 9.086 3.832 1 96.94 92 HIS A O 1
ATOM 727 N N . VAL A 1 93 ? 4.02 9.539 1.652 1 98 93 VAL A N 1
ATOM 728 C CA . VAL A 1 93 ? 2.598 9.688 1.356 1 98 93 VAL A CA 1
ATOM 729 C C . VAL A 1 93 ? 2.262 8.969 0.053 1 98 93 VAL A C 1
ATOM 731 O O . VAL A 1 93 ? 3.098 8.891 -0.852 1 98 93 VAL A O 1
ATOM 734 N N . THR A 1 94 ? 1.12 8.438 -0.062 1 95.25 94 THR A N 1
ATOM 735 C CA . THR A 1 94 ? 0.595 7.824 -1.275 1 95.25 94 THR A CA 1
ATOM 736 C C . THR A 1 94 ? -0.887 8.148 -1.447 1 95.25 94 THR A C 1
ATOM 738 O O . THR A 1 94 ? -1.612 8.297 -0.463 1 95.25 94 THR A O 1
ATOM 741 N N . TYR A 1 95 ? -1.301 8.273 -2.633 1 96 95 TYR A N 1
ATOM 742 C CA . TYR A 1 95 ? -2.736 8.266 -2.891 1 96 95 TYR A CA 1
ATOM 743 C C . TYR A 1 95 ? -3.254 6.836 -3.021 1 96 95 TYR A C 1
ATOM 745 O O . TYR A 1 95 ? -2.562 5.965 -3.553 1 96 95 TYR A O 1
ATOM 753 N N . GLY A 1 96 ? -4.465 6.684 -2.539 1 90.94 96 GLY A N 1
ATOM 754 C CA . GLY A 1 96 ? -5.059 5.367 -2.695 1 90.94 96 GLY A CA 1
ATOM 755 C C . GLY A 1 96 ? -5.863 4.93 -1.485 1 90.94 96 GLY A C 1
ATOM 756 O O . GLY A 1 96 ? -5.906 5.633 -0.474 1 90.94 96 GLY A O 1
ATOM 757 N N . MET B 1 1 ? 74.875 1.791 -7.945 1 29.91 1 MET B N 1
ATOM 758 C CA . MET B 1 1 ? 74.125 0.878 -7.102 1 29.91 1 MET B CA 1
ATOM 759 C C . MET B 1 1 ? 72.625 1.279 -7.062 1 29.91 1 MET B C 1
ATOM 761 O O . MET B 1 1 ? 71.812 0.613 -6.418 1 29.91 1 MET B O 1
ATOM 765 N N . SER B 1 2 ? 72.25 2.484 -7.66 1 32.31 2 SER B N 1
ATOM 766 C CA . SER B 1 2 ? 71.188 3.324 -7.172 1 32.31 2 SER B CA 1
ATOM 767 C C . SER B 1 2 ? 69.812 2.881 -7.746 1 32.31 2 SER B C 1
ATOM 769 O O . SER B 1 2 ? 68.812 3.037 -7.102 1 32.31 2 SER B O 1
ATOM 771 N N . SER B 1 3 ? 69.688 2.473 -9.031 1 39.06 3 SER B N 1
ATOM 772 C CA . SER B 1 3 ? 68.562 2.748 -9.922 1 39.06 3 SER B CA 1
ATOM 773 C C . SER B 1 3 ? 67.438 1.713 -9.75 1 39.06 3 SER B C 1
ATOM 775 O O . SER B 1 3 ? 66.375 1.847 -10.344 1 39.06 3 SER B O 1
ATOM 777 N N . ASN B 1 4 ? 67.688 0.46 -9.211 1 38.06 4 ASN B N 1
ATOM 778 C CA . ASN B 1 4 ? 66.812 -0.691 -9.422 1 38.06 4 ASN B CA 1
ATOM 779 C C . ASN B 1 4 ? 65.625 -0.669 -8.477 1 38.06 4 ASN B C 1
ATOM 781 O O . ASN B 1 4 ? 64.875 -1.612 -8.445 1 38.06 4 ASN B O 1
ATOM 785 N N . GLU B 1 5 ? 65.562 0.242 -7.371 1 39.03 5 GLU B N 1
ATOM 786 C CA . GLU B 1 5 ? 64.688 -0.017 -6.27 1 39.03 5 GLU B CA 1
ATOM 787 C C . GLU B 1 5 ? 63.25 0.368 -6.641 1 39.03 5 GLU B C 1
ATOM 789 O O . GLU B 1 5 ? 62.281 0.012 -5.938 1 39.03 5 GLU B O 1
ATOM 794 N N . GLU B 1 6 ? 63.062 1.183 -7.715 1 34.22 6 GLU B N 1
ATOM 795 C CA . GLU B 1 6 ? 61.781 1.868 -7.801 1 34.22 6 GLU B CA 1
ATOM 796 C C . GLU B 1 6 ? 60.688 0.937 -8.32 1 34.22 6 GLU B C 1
ATOM 798 O O . GLU B 1 6 ? 59.531 1.307 -8.359 1 34.22 6 GLU B O 1
ATOM 803 N N . ARG B 1 7 ? 61.062 -0.234 -8.953 1 37.19 7 ARG B N 1
ATOM 804 C CA . ARG B 1 7 ? 60.031 -0.858 -9.781 1 37.19 7 ARG B CA 1
ATOM 805 C C . ARG B 1 7 ? 59 -1.564 -8.922 1 37.19 7 ARG B C 1
ATOM 807 O O . ARG B 1 7 ? 57.938 -1.967 -9.414 1 37.19 7 ARG B O 1
ATOM 814 N N . THR B 1 8 ? 59.406 -2.031 -7.672 1 35.97 8 THR B N 1
ATOM 815 C CA . THR B 1 8 ? 58.594 -3.16 -7.199 1 35.97 8 THR B CA 1
ATOM 816 C C . THR B 1 8 ? 57.281 -2.676 -6.59 1 35.97 8 THR B C 1
ATOM 818 O O . THR B 1 8 ? 56.469 -3.484 -6.164 1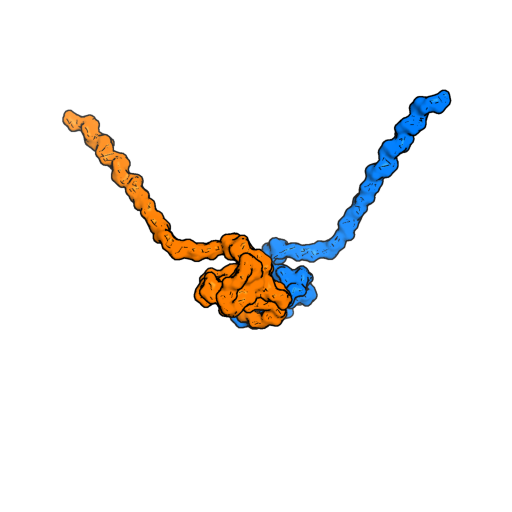 35.97 8 THR B O 1
ATOM 821 N N . PHE B 1 9 ? 57.125 -1.308 -6.32 1 35.25 9 PHE B N 1
ATOM 822 C CA . PHE B 1 9 ? 56.094 -1.01 -5.352 1 35.25 9 PHE B CA 1
ATOM 823 C C . PHE B 1 9 ? 54.719 -1.234 -5.965 1 35.25 9 PHE B C 1
ATOM 825 O O . PHE B 1 9 ? 53.719 -1.439 -5.246 1 35.25 9 PHE B O 1
ATOM 832 N N . THR B 1 10 ? 54.594 -1.076 -7.293 1 35.84 10 THR B N 1
ATOM 833 C CA . THR B 1 10 ? 53.25 -0.689 -7.73 1 35.84 10 THR B CA 1
ATOM 834 C C . THR B 1 10 ? 52.312 -1.896 -7.754 1 35.84 10 THR B C 1
ATOM 836 O O . THR B 1 10 ? 51.094 -1.749 -7.93 1 35.84 10 THR B O 1
ATOM 839 N N . ARG B 1 11 ? 52.844 -3.18 -7.734 1 34.16 11 ARG B N 1
ATOM 840 C CA . ARG B 1 11 ? 51.938 -4.25 -8.109 1 34.16 11 ARG B CA 1
ATOM 841 C C . ARG B 1 11 ? 50.938 -4.547 -6.98 1 34.16 11 ARG B C 1
ATOM 843 O O . ARG B 1 11 ? 50.062 -5.391 -7.129 1 34.16 11 ARG B O 1
ATOM 850 N N . LEU B 1 12 ? 51.25 -4.027 -5.758 1 35.47 12 LEU B N 1
ATOM 851 C CA . LEU B 1 12 ? 50.469 -4.648 -4.676 1 35.47 12 LEU B CA 1
ATOM 852 C C . LEU B 1 12 ? 49 -4.352 -4.816 1 35.47 12 LEU B C 1
ATOM 854 O O . LEU B 1 12 ? 48.156 -5.219 -4.562 1 35.47 12 LEU B O 1
ATOM 858 N N . VAL B 1 13 ? 48.688 -3.143 -5.137 1 31.92 13 VAL B N 1
ATOM 859 C CA . VAL B 1 13 ? 47.5 -2.689 -4.422 1 31.92 13 VAL B CA 1
ATOM 860 C C . VAL B 1 13 ? 46.25 -3.359 -5.004 1 31.92 13 VAL B C 1
ATOM 862 O O . VAL B 1 13 ? 45.156 -3.289 -4.422 1 31.92 13 VAL B O 1
ATOM 865 N N . ASN B 1 14 ? 46.219 -3.512 -6.348 1 36.41 14 ASN B N 1
ATOM 866 C CA . ASN B 1 14 ? 44.812 -3.5 -6.754 1 36.41 14 ASN B CA 1
ATOM 867 C C . ASN B 1 14 ? 44.125 -4.836 -6.461 1 36.41 14 ASN B C 1
ATOM 869 O O . ASN B 1 14 ? 44.094 -5.719 -7.32 1 36.41 14 ASN B O 1
ATOM 873 N N . GLU B 1 15 ? 44.625 -5.633 -5.461 1 35.16 15 GLU B N 1
ATOM 874 C CA . GLU B 1 15 ? 43.812 -6.836 -5.203 1 35.16 15 GLU B CA 1
ATOM 875 C C . GLU B 1 15 ? 42.375 -6.492 -4.863 1 35.16 15 GLU B C 1
ATOM 877 O O . GLU B 1 15 ? 42.031 -6.324 -3.691 1 35.16 15 GLU B O 1
ATOM 882 N N . HIS B 1 16 ? 41.906 -5.324 -5.355 1 37.44 16 HIS B N 1
ATOM 883 C CA . HIS B 1 16 ? 40.5 -5.199 -4.992 1 37.44 16 HIS B CA 1
ATOM 884 C C . HIS B 1 16 ? 39.719 -6.5 -5.246 1 37.44 16 HIS B C 1
ATOM 886 O O . HIS B 1 16 ? 39.75 -7.035 -6.355 1 37.44 16 HIS B O 1
ATOM 892 N N . ARG B 1 17 ? 39.781 -7.363 -4.301 1 33.91 17 ARG B N 1
ATOM 893 C CA . ARG B 1 17 ? 39.031 -8.586 -4.164 1 33.91 17 ARG B CA 1
ATOM 894 C C . ARG B 1 17 ? 37.656 -8.445 -4.809 1 33.91 17 ARG B C 1
ATOM 896 O O . ARG B 1 17 ? 36.938 -7.453 -4.578 1 33.91 17 ARG B O 1
ATOM 903 N N . ALA B 1 18 ? 37.438 -8.922 -5.965 1 37.28 18 ALA B N 1
ATOM 904 C CA . ALA B 1 18 ? 36.125 -9.289 -6.465 1 37.28 18 ALA B CA 1
ATOM 905 C C . ALA B 1 18 ? 35.219 -9.734 -5.324 1 37.28 18 ALA B C 1
ATOM 907 O O . ALA B 1 18 ? 35.438 -10.773 -4.703 1 37.28 18 ALA B O 1
ATOM 908 N N . GLN B 1 19 ? 35 -8.93 -4.27 1 37.25 19 GLN B N 1
ATOM 909 C CA . GLN B 1 19 ? 33.906 -9.297 -3.354 1 37.25 19 GLN B CA 1
ATOM 910 C C . GLN B 1 19 ? 32.812 -10.07 -4.078 1 37.25 19 GLN B C 1
ATOM 912 O O . GLN B 1 19 ? 32.219 -9.57 -5.031 1 37.25 19 GLN B O 1
ATOM 917 N N . ASN B 1 20 ? 33.062 -11.25 -4.363 1 35.28 20 ASN B N 1
ATOM 918 C CA . ASN B 1 20 ? 32.031 -12.203 -4.762 1 35.28 20 ASN B CA 1
ATOM 919 C C . ASN B 1 20 ? 30.672 -11.836 -4.172 1 35.28 20 ASN B C 1
ATOM 921 O O . ASN B 1 20 ? 30.5 -11.828 -2.951 1 35.28 20 ASN B O 1
ATOM 925 N N . ASN B 1 21 ? 30.078 -10.703 -4.609 1 38.53 21 ASN B N 1
ATOM 926 C CA . ASN B 1 21 ? 28.656 -10.633 -4.289 1 38.53 21 ASN B CA 1
ATOM 927 C C . ASN B 1 21 ? 28.047 -12.023 -4.121 1 38.53 21 ASN B C 1
ATOM 929 O O . ASN B 1 21 ? 28.047 -12.812 -5.062 1 38.53 21 ASN B O 1
ATOM 933 N N . PRO B 1 22 ? 28.281 -12.734 -3.027 1 40.81 22 PRO B N 1
ATOM 934 C CA . PRO B 1 22 ? 27.594 -14.023 -2.9 1 40.81 22 PRO B CA 1
ATOM 935 C C . PRO B 1 22 ? 26.406 -14.148 -3.854 1 40.81 22 PRO B C 1
ATOM 937 O O . PRO B 1 22 ? 25.781 -13.141 -4.219 1 40.81 22 PRO B O 1
ATOM 940 N N . ALA B 1 23 ? 26.375 -15.023 -4.688 1 39.97 23 ALA B N 1
ATOM 941 C CA . ALA B 1 23 ? 25.172 -15.359 -5.445 1 39.97 23 ALA B CA 1
ATOM 942 C C . ALA B 1 23 ? 23.906 -15.148 -4.605 1 39.97 23 ALA B C 1
ATOM 944 O O . ALA B 1 23 ? 23.672 -15.883 -3.645 1 39.97 23 ALA B O 1
ATOM 945 N N . SER B 1 24 ? 23.531 -13.992 -4.086 1 46.16 24 SER B N 1
ATOM 946 C CA . SER B 1 24 ? 22.234 -13.734 -3.479 1 46.16 24 SER B CA 1
ATOM 947 C C . SER B 1 24 ? 21.188 -14.734 -3.963 1 46.16 24 SER B C 1
ATOM 949 O O . SER B 1 24 ? 21.094 -15.008 -5.16 1 46.16 24 SER B O 1
ATOM 951 N N . VAL B 1 25 ? 20.938 -15.93 -3.305 1 50.31 25 VAL B N 1
ATOM 952 C CA . VAL B 1 25 ? 19.75 -16.656 -3.734 1 50.31 25 VAL B CA 1
ATOM 953 C C . VAL B 1 25 ? 18.875 -15.75 -4.598 1 50.31 25 VAL B C 1
ATOM 955 O O . VAL B 1 25 ? 18.594 -14.602 -4.227 1 50.31 25 VAL B O 1
ATOM 958 N N . ASN B 1 26 ? 19.188 -15.672 -5.848 1 55.97 26 ASN B N 1
ATOM 959 C CA . ASN B 1 26 ? 18.609 -14.828 -6.887 1 55.97 26 ASN B CA 1
ATOM 960 C C . ASN B 1 26 ? 17.109 -14.641 -6.68 1 55.97 26 ASN B C 1
ATOM 962 O O . ASN B 1 26 ? 16.297 -15.391 -7.234 1 55.97 26 ASN B O 1
ATOM 966 N N . THR B 1 27 ? 16.672 -14.352 -5.406 1 79.94 27 THR B N 1
ATOM 967 C CA . THR B 1 27 ? 15.273 -13.969 -5.285 1 79.94 27 THR B CA 1
ATOM 968 C C . THR B 1 27 ? 14.875 -12.992 -6.391 1 79.94 27 THR B C 1
ATOM 970 O O . THR B 1 27 ? 15.656 -12.109 -6.754 1 79.94 27 THR B O 1
ATOM 973 N N . LEU B 1 28 ? 13.883 -13.438 -7.113 1 92.62 28 LEU B N 1
ATOM 974 C CA . LEU B 1 28 ? 13.359 -12.578 -8.164 1 92.62 28 LEU B CA 1
ATOM 975 C C . LEU B 1 28 ? 13.008 -11.195 -7.605 1 92.62 28 LEU B C 1
ATOM 977 O O . LEU B 1 28 ? 12.508 -11.086 -6.488 1 92.62 28 LEU B O 1
ATOM 981 N N . ASN B 1 29 ? 13.422 -10.234 -8.305 1 94.88 29 ASN B N 1
ATOM 982 C CA . ASN B 1 29 ? 12.984 -8.891 -7.914 1 94.88 29 ASN B CA 1
ATOM 983 C C . ASN B 1 29 ? 11.531 -8.641 -8.32 1 94.88 29 ASN B C 1
ATOM 985 O O . ASN B 1 29 ? 10.891 -9.5 -8.922 1 94.88 29 ASN B O 1
ATOM 989 N N . GLU B 1 30 ? 10.984 -7.426 -7.918 1 95.56 30 GLU B N 1
ATOM 990 C CA . GLU B 1 30 ? 9.57 -7.137 -8.141 1 95.56 30 GLU B CA 1
ATOM 991 C C . GLU B 1 30 ? 9.227 -7.195 -9.625 1 95.56 30 GLU B C 1
ATOM 993 O O . GLU B 1 30 ? 8.18 -7.734 -10 1 95.56 30 GLU B O 1
ATOM 998 N N . ALA B 1 31 ? 10.07 -6.59 -10.461 1 96.31 31 ALA B N 1
ATOM 999 C CA . ALA B 1 31 ? 9.82 -6.57 -11.898 1 96.31 31 ALA B CA 1
ATOM 1000 C C . ALA B 1 31 ? 9.758 -7.988 -12.461 1 96.31 31 ALA B C 1
ATOM 1002 O O . ALA B 1 31 ? 8.906 -8.289 -13.297 1 96.31 31 ALA B O 1
ATOM 1003 N N . GLU B 1 32 ? 10.57 -8.789 -12.062 1 97.06 32 GLU B N 1
ATOM 1004 C CA . GLU B 1 32 ? 10.594 -10.18 -12.508 1 97.06 32 GLU B CA 1
ATOM 1005 C C . GLU B 1 32 ? 9.352 -10.938 -12.047 1 97.06 32 GLU B C 1
ATOM 1007 O O . GLU B 1 32 ? 8.758 -11.695 -12.82 1 97.06 32 GLU B O 1
ATOM 1012 N N . TRP B 1 33 ? 8.992 -10.68 -10.844 1 98.12 33 TRP B N 1
ATOM 1013 C CA . TRP B 1 33 ? 7.766 -11.312 -10.344 1 98.12 33 TRP B CA 1
ATOM 1014 C C . TRP B 1 33 ? 6.547 -10.805 -11.109 1 98.12 33 TRP B C 1
ATOM 1016 O O . TRP B 1 33 ? 5.625 -11.57 -11.391 1 98.12 33 TRP B O 1
ATOM 1026 N N . HIS B 1 34 ? 6.555 -9.523 -11.297 1 97.88 34 HIS B N 1
ATOM 1027 C CA . HIS B 1 34 ? 5.445 -8.984 -12.07 1 97.88 34 HIS B CA 1
ATOM 1028 C C . HIS B 1 34 ? 5.324 -9.68 -13.422 1 97.88 34 HIS B C 1
ATOM 1030 O O . HIS B 1 34 ? 4.227 -10.07 -13.828 1 97.88 34 HIS B O 1
ATOM 1036 N N . THR B 1 35 ? 6.398 -9.828 -14.109 1 97.12 35 THR B N 1
ATOM 1037 C CA . THR B 1 35 ? 6.418 -10.492 -15.406 1 97.12 35 THR B CA 1
ATOM 1038 C C . THR B 1 35 ? 5.902 -11.922 -15.289 1 97.12 35 THR B C 1
ATOM 1040 O O . THR B 1 35 ? 5.117 -12.375 -16.125 1 97.12 35 THR B O 1
ATOM 1043 N N . LYS B 1 36 ? 6.223 -12.602 -14.281 1 97.44 36 LYS B N 1
ATOM 1044 C CA . LYS B 1 36 ? 5.906 -14.016 -14.086 1 97.44 36 LYS B CA 1
ATOM 1045 C C . LYS B 1 36 ? 4.441 -14.203 -13.703 1 97.44 36 LYS B C 1
ATOM 1047 O O . LYS B 1 36 ? 3.818 -15.203 -14.07 1 97.44 36 LYS B O 1
ATOM 1052 N N . LEU B 1 37 ? 3.908 -13.234 -12.992 1 98.44 37 LEU B N 1
ATOM 1053 C CA . LEU B 1 37 ? 2.633 -13.484 -12.336 1 98.44 37 LEU B CA 1
ATOM 1054 C C . LEU B 1 37 ? 1.503 -12.727 -13.016 1 98.44 37 LEU B C 1
ATOM 1056 O O . LEU B 1 37 ? 0.332 -13.086 -12.883 1 98.44 37 LEU B O 1
ATOM 1060 N N . SER B 1 38 ? 1.865 -11.633 -13.625 1 97.88 38 SER B N 1
ATOM 1061 C CA . SER B 1 38 ? 0.826 -10.727 -14.109 1 97.88 38 SER B CA 1
ATOM 1062 C C . SER B 1 38 ? -0.19 -11.469 -14.977 1 97.88 38 SER B C 1
ATOM 1064 O O . SER B 1 38 ? 0.184 -12.164 -15.922 1 97.88 38 SER B O 1
ATOM 1066 N N . GLY B 1 39 ? -1.435 -11.266 -14.586 1 98.12 39 GLY B N 1
ATOM 1067 C CA . GLY B 1 39 ? -2.52 -11.844 -15.367 1 98.12 39 GLY B CA 1
ATOM 1068 C C . GLY B 1 39 ? -2.805 -13.289 -15.008 1 98.12 39 GLY B C 1
ATOM 1069 O O . GLY B 1 39 ? -3.816 -13.852 -15.43 1 98.12 39 GLY B O 1
ATOM 1070 N N . LYS B 1 40 ? -1.973 -13.945 -14.297 1 98.69 40 LYS B N 1
ATOM 1071 C CA . LYS B 1 40 ? -2.178 -15.352 -13.953 1 98.69 40 LYS B CA 1
ATOM 1072 C C . LYS B 1 40 ? -3.035 -15.484 -12.695 1 98.69 40 LYS B C 1
ATOM 1074 O O . LYS B 1 40 ? -2.893 -14.703 -11.758 1 98.69 40 LYS B O 1
ATOM 1079 N N . LYS B 1 41 ? -3.865 -16.438 -12.75 1 98.75 41 LYS B N 1
ATOM 1080 C CA . LYS B 1 41 ? -4.664 -16.766 -11.57 1 98.75 41 LYS B CA 1
ATOM 1081 C C . LYS B 1 41 ? -3.824 -17.5 -10.523 1 98.75 41 LYS B C 1
ATOM 1083 O O . LYS B 1 41 ? -3.188 -18.516 -10.828 1 98.75 41 LYS B O 1
ATOM 1088 N N . ILE B 1 42 ? -3.895 -16.984 -9.297 1 98.75 42 ILE B N 1
ATOM 1089 C CA . ILE B 1 42 ? -3.209 -17.656 -8.203 1 98.75 42 ILE B CA 1
ATOM 1090 C C . ILE B 1 42 ? -4.098 -18.781 -7.652 1 98.75 42 ILE B C 1
ATOM 1092 O O . ILE B 1 42 ? -5.246 -18.531 -7.277 1 98.75 42 ILE B O 1
ATOM 1096 N N . VAL B 1 43 ? -3.572 -19.938 -7.586 1 98.25 43 VAL B N 1
ATOM 1097 C CA . VAL B 1 43 ? -4.355 -21.094 -7.148 1 98.25 43 VAL B CA 1
ATOM 1098 C C . VAL B 1 43 ? -3.635 -21.797 -6.008 1 98.25 43 VAL B C 1
ATOM 1100 O O . VAL B 1 43 ? -2.406 -21.766 -5.918 1 98.25 43 VAL B O 1
ATOM 1103 N N . ASP B 1 44 ? -4.324 -22.453 -5.09 1 96.88 44 ASP B N 1
ATOM 1104 C CA . ASP B 1 44 ? -3.764 -23.156 -3.934 1 96.88 44 ASP B CA 1
ATOM 1105 C C . ASP B 1 44 ? -3.107 -24.469 -4.348 1 96.88 44 ASP B C 1
ATOM 1107 O O . ASP B 1 44 ? -2.094 -24.859 -3.771 1 96.88 44 ASP B O 1
ATOM 1111 N N . GLY B 1 45 ? -3.609 -25.109 -5.383 1 96 45 GLY B N 1
ATOM 1112 C CA . GLY B 1 45 ? -3.084 -26.375 -5.855 1 96 45 GLY B CA 1
ATOM 1113 C C . GLY B 1 45 ? -2.113 -26.234 -7.012 1 96 45 GLY B C 1
ATOM 1114 O O . GLY B 1 45 ? -1.623 -25.141 -7.281 1 96 45 GLY B O 1
ATOM 1115 N N . PRO B 1 46 ? -1.647 -27.312 -7.621 1 95.75 46 PRO B N 1
ATOM 1116 C CA . PRO B 1 46 ? -0.757 -27.25 -8.781 1 95.75 46 PRO B CA 1
ATOM 1117 C C . PRO B 1 46 ? -1.342 -26.422 -9.922 1 95.75 46 PRO B C 1
ATOM 1119 O O . PRO B 1 46 ? -2.553 -26.453 -10.156 1 95.75 46 PRO B O 1
ATOM 1122 N N . ALA B 1 47 ? -0.482 -25.703 -10.555 1 94.94 47 ALA B N 1
ATOM 1123 C CA . ALA B 1 47 ? -0.889 -25 -11.766 1 94.94 47 ALA B CA 1
ATOM 1124 C C . ALA B 1 47 ? -1.143 -25.984 -12.914 1 94.94 47 ALA B C 1
ATOM 1126 O O . ALA B 1 47 ? -0.333 -26.875 -13.164 1 94.94 47 ALA B O 1
ATOM 1127 N N . HIS B 1 48 ? -2.271 -25.828 -13.617 1 94.56 48 HIS B N 1
ATOM 1128 C CA . HIS B 1 48 ? -2.619 -26.781 -14.656 1 94.56 48 HIS B CA 1
ATOM 1129 C C . HIS B 1 48 ? -2.662 -26.109 -16.031 1 94.56 48 HIS B C 1
ATOM 1131 O O . HIS B 1 48 ? -3.016 -26.75 -17.031 1 94.56 48 HIS B O 1
ATOM 1137 N N . SER B 1 49 ? -2.438 -24.891 -16.156 1 95.56 49 SER B N 1
ATOM 1138 C CA . SER B 1 49 ? -2.404 -24.156 -17.406 1 95.56 49 SER B CA 1
ATOM 1139 C C . SER B 1 49 ? -1.438 -22.969 -17.328 1 95.56 49 SER B C 1
ATOM 1141 O O . SER B 1 49 ? -0.98 -22.609 -16.234 1 95.56 49 SER B O 1
ATOM 1143 N N . ALA B 1 50 ? -1.124 -22.375 -18.5 1 94.5 50 ALA B N 1
ATOM 1144 C CA . ALA B 1 50 ? -0.198 -21.25 -18.594 1 94.5 50 ALA B CA 1
ATOM 1145 C C . ALA B 1 50 ? -0.762 -20.016 -17.906 1 94.5 50 ALA B C 1
ATOM 1147 O O . ALA B 1 50 ? -0.015 -19.094 -17.547 1 94.5 50 ALA B O 1
ATOM 1148 N N . ASP B 1 51 ? -2.127 -20.031 -17.594 1 97.31 51 ASP B N 1
ATOM 1149 C CA . ASP B 1 51 ? -2.783 -18.859 -17.047 1 97.31 51 ASP B CA 1
ATOM 1150 C C . ASP B 1 51 ? -2.928 -18.969 -15.523 1 97.31 51 ASP B C 1
ATOM 1152 O O . ASP B 1 51 ? -3.629 -18.156 -14.906 1 97.31 51 ASP B O 1
ATOM 1156 N N . THR B 1 52 ? -2.389 -19.953 -15.031 1 98.38 52 THR B N 1
ATOM 1157 C CA . THR B 1 52 ? -2.467 -20.141 -13.586 1 98.38 52 THR B CA 1
ATOM 1158 C C . THR B 1 52 ? -1.072 -20.203 -12.977 1 98.38 52 THR B C 1
ATOM 1160 O O . THR B 1 52 ? -0.098 -20.5 -13.672 1 98.38 52 THR B O 1
ATOM 1163 N N . PHE B 1 53 ? -0.958 -19.828 -11.773 1 98.56 53 PHE B N 1
ATOM 1164 C CA . PHE B 1 53 ? 0.264 -19.938 -10.984 1 98.56 53 PHE B CA 1
ATOM 1165 C C . PHE B 1 53 ? -0.033 -20.5 -9.602 1 98.56 53 PHE B C 1
ATOM 1167 O O . PHE B 1 53 ? -0.949 -20.031 -8.914 1 98.56 53 PHE B O 1
ATOM 1174 N N . SER B 1 54 ? 0.694 -21.516 -9.227 1 98.44 54 SER B N 1
ATOM 1175 C CA . SER B 1 54 ? 0.453 -22.172 -7.945 1 98.44 54 SER B CA 1
ATOM 1176 C C . SER B 1 54 ? 0.995 -21.328 -6.789 1 98.44 54 SER B C 1
ATOM 1178 O O . SER B 1 54 ? 2.16 -20.938 -6.801 1 98.44 54 SER B O 1
ATOM 1180 N N . LYS B 1 55 ? 0.246 -21.156 -5.777 1 97.38 55 LYS B N 1
ATOM 1181 C CA . LYS B 1 55 ? 0.658 -20.469 -4.551 1 97.38 55 LYS B CA 1
ATOM 1182 C C . LYS B 1 55 ? 1.879 -21.141 -3.932 1 97.38 55 LYS B C 1
ATOM 1184 O O . LYS B 1 55 ? 2.707 -20.484 -3.301 1 97.38 55 LYS B O 1
ATOM 1189 N N . ARG B 1 56 ? 2.061 -22.406 -4.125 1 96.81 56 ARG B N 1
ATOM 1190 C CA . ARG B 1 56 ? 3.15 -23.203 -3.557 1 96.81 56 ARG B CA 1
ATOM 1191 C C . ARG B 1 56 ? 4.492 -22.797 -4.16 1 96.81 56 ARG B C 1
ATOM 1193 O O . ARG B 1 56 ? 5.547 -23.094 -3.594 1 96.81 56 ARG B O 1
ATOM 1200 N N . ASP B 1 57 ? 4.453 -22.203 -5.312 1 96.69 57 ASP B N 1
ATOM 1201 C CA . ASP B 1 57 ? 5.672 -21.828 -6.016 1 96.69 57 ASP B CA 1
ATOM 1202 C C . ASP B 1 57 ? 6.09 -20.406 -5.672 1 96.69 57 ASP B C 1
ATOM 1204 O O . ASP B 1 57 ? 7.125 -19.922 -6.137 1 96.69 57 ASP B O 1
ATOM 1208 N N . LEU B 1 58 ? 5.238 -19.766 -4.848 1 97.62 58 LEU B N 1
ATOM 1209 C CA . LEU B 1 58 ? 5.598 -18.453 -4.336 1 97.62 58 LEU B CA 1
ATOM 1210 C C . LEU B 1 58 ? 6.645 -18.562 -3.23 1 97.62 58 LEU B C 1
ATOM 1212 O O . LEU B 1 58 ? 6.809 -19.625 -2.633 1 97.62 58 LEU B O 1
ATOM 1216 N N . PRO B 1 59 ? 7.328 -17.406 -3.016 1 96.38 59 PRO B N 1
ATOM 1217 C CA . PRO B 1 59 ? 8.258 -17.438 -1.884 1 96.38 59 PRO B CA 1
ATOM 1218 C C . PRO B 1 59 ? 7.566 -17.797 -0.566 1 96.38 59 PRO B C 1
ATOM 1220 O O . PRO B 1 59 ? 6.359 -17.578 -0.424 1 96.38 59 PRO B O 1
ATOM 1223 N N . GLU B 1 60 ? 8.344 -18.281 0.35 1 95.75 60 GLU B N 1
ATOM 1224 C CA . GLU B 1 60 ? 7.805 -18.688 1.642 1 95.75 60 GLU B CA 1
ATOM 1225 C C . GLU B 1 60 ? 7.059 -17.531 2.314 1 95.75 60 GLU B C 1
ATOM 1227 O O . GLU B 1 60 ? 5.953 -17.719 2.83 1 95.75 60 GLU B O 1
ATOM 1232 N N . ARG B 1 61 ? 7.664 -16.406 2.275 1 96.44 61 ARG B N 1
ATOM 1233 C CA . ARG B 1 61 ? 7.016 -15.234 2.852 1 96.44 61 ARG B CA 1
ATOM 1234 C C . ARG B 1 61 ? 6.211 -14.484 1.796 1 96.44 61 ARG B C 1
ATOM 1236 O O . ARG B 1 61 ? 6.746 -13.625 1.096 1 96.44 61 ARG B O 1
ATOM 1243 N N . HIS B 1 62 ? 4.992 -14.836 1.645 1 97.88 62 HIS B N 1
ATOM 1244 C CA . HIS B 1 62 ? 4.121 -14.156 0.693 1 97.88 62 HIS B CA 1
ATOM 1245 C C . HIS B 1 62 ? 2.736 -13.922 1.287 1 97.88 62 HIS B C 1
ATOM 1247 O O . HIS B 1 62 ? 2.377 -14.523 2.299 1 97.88 62 HIS B O 1
ATOM 1253 N N . ARG B 1 63 ? 2.062 -13 0.687 1 98.06 63 ARG B N 1
ATOM 1254 C CA . ARG B 1 63 ? 0.638 -12.766 0.9 1 98.06 63 ARG B CA 1
ATOM 1255 C C . ARG B 1 63 ? -0.085 -12.547 -0.424 1 98.06 63 ARG B C 1
ATOM 1257 O O . ARG B 1 63 ? 0.444 -11.891 -1.324 1 98.06 63 ARG B O 1
ATOM 1264 N N . VAL B 1 64 ? -1.187 -13.164 -0.456 1 98.62 64 VAL B N 1
ATOM 1265 C CA . VAL B 1 64 ? -2.104 -12.891 -1.557 1 98.62 64 VAL B CA 1
ATOM 1266 C C . VAL B 1 64 ? -3.227 -11.969 -1.076 1 98.62 64 VAL B C 1
ATOM 1268 O O . VAL B 1 64 ? -3.955 -12.305 -0.14 1 98.62 64 VAL B O 1
ATOM 1271 N N . ILE B 1 65 ? -3.371 -10.844 -1.76 1 98.19 65 ILE B N 1
ATOM 1272 C CA . ILE B 1 65 ? -4.227 -9.781 -1.239 1 98.19 65 ILE B CA 1
ATOM 1273 C C . ILE B 1 65 ? -5.324 -9.461 -2.248 1 98.19 65 ILE B C 1
ATOM 1275 O O . ILE B 1 65 ? -5.082 -8.773 -3.246 1 98.19 65 ILE B O 1
ATOM 1279 N N . PRO B 1 66 ? -6.492 -9.875 -2.012 1 98 66 PRO B N 1
ATOM 1280 C CA . PRO B 1 66 ? -7.617 -9.477 -2.859 1 98 66 PRO B CA 1
ATOM 1281 C C . PRO B 1 66 ? -8.125 -8.07 -2.535 1 98 66 PRO B C 1
ATOM 1283 O O . PRO B 1 66 ? -7.766 -7.504 -1.502 1 98 66 PRO B O 1
ATOM 1286 N N . PRO B 1 67 ? -8.883 -7.578 -3.422 1 96.94 67 PRO B N 1
ATOM 1287 C CA . PRO B 1 67 ? -9.5 -6.289 -3.104 1 96.94 67 PRO B CA 1
ATOM 1288 C C . PRO B 1 67 ? -10.352 -6.34 -1.836 1 96.94 67 PRO B C 1
ATOM 1290 O O . PRO B 1 67 ? -11.062 -7.324 -1.604 1 96.94 67 PRO B O 1
ATOM 1293 N N . GLY B 1 68 ? -10.188 -5.297 -0.989 1 97.12 68 GLY B N 1
ATOM 1294 C CA . GLY B 1 68 ? -10.984 -5.219 0.226 1 97.12 68 GLY B CA 1
ATOM 1295 C C . GLY B 1 68 ? -10.359 -5.953 1.396 1 97.12 68 GLY B C 1
ATOM 1296 O O . GLY B 1 68 ? -10.906 -5.953 2.502 1 97.12 68 GLY B O 1
ATOM 1297 N N . ALA B 1 69 ? -9.266 -6.582 1.192 1 97.38 69 ALA B N 1
ATOM 1298 C CA . ALA B 1 69 ? -8.586 -7.316 2.258 1 97.38 69 ALA B CA 1
ATOM 1299 C C . ALA B 1 69 ? -8.141 -6.375 3.377 1 97.38 69 ALA B C 1
ATOM 1301 O O . ALA B 1 69 ? -7.797 -5.219 3.125 1 97.38 69 ALA B O 1
ATOM 1302 N N . VAL B 1 70 ? -8.18 -6.867 4.586 1 97.5 70 VAL B N 1
ATOM 1303 C CA . VAL B 1 70 ? -7.609 -6.184 5.742 1 97.5 70 VAL B CA 1
ATOM 1304 C C . VAL B 1 70 ? -6.18 -6.664 5.977 1 97.5 70 VAL B C 1
ATOM 1306 O O . VAL B 1 70 ? -5.945 -7.859 6.168 1 97.5 70 VAL B O 1
ATOM 1309 N N . VAL B 1 71 ? -5.258 -5.73 5.91 1 97.06 71 VAL B N 1
ATOM 1310 C CA . VAL B 1 71 ? -3.848 -6.094 6.02 1 97.06 71 VAL B CA 1
ATOM 1311 C C . VAL B 1 71 ? -3.18 -5.246 7.102 1 97.06 71 VAL B C 1
ATOM 1313 O O . VAL B 1 71 ? -3.533 -4.078 7.293 1 97.06 71 VAL B O 1
ATOM 1316 N N . THR B 1 72 ? -2.244 -5.809 7.812 1 97.62 72 THR B N 1
ATOM 1317 C CA . THR B 1 72 ? -1.449 -5.066 8.789 1 97.62 72 THR B CA 1
ATOM 1318 C C . THR B 1 72 ? -0.232 -4.434 8.117 1 97.62 72 THR B C 1
ATOM 1320 O O . THR B 1 72 ? 0.448 -5.078 7.316 1 97.62 72 THR B O 1
ATOM 1323 N N . LYS B 1 73 ? -0.104 -3.186 8.398 1 95.88 73 LYS B N 1
ATOM 1324 C CA . LYS B 1 73 ? 1.076 -2.486 7.898 1 95.88 73 LYS B CA 1
ATOM 1325 C C . LYS B 1 73 ? 2.305 -2.807 8.75 1 95.88 73 LYS B C 1
ATOM 1327 O O . LYS B 1 73 ? 2.627 -2.07 9.68 1 95.88 73 LYS B O 1
ATOM 1332 N N . ASP B 1 74 ? 2.926 -3.863 8.336 1 94.44 74 ASP B N 1
ATOM 1333 C CA . ASP B 1 74 ? 4.18 -4.293 8.953 1 94.44 74 ASP B CA 1
ATOM 1334 C C . ASP B 1 74 ? 5.297 -4.371 7.914 1 94.44 74 ASP B C 1
ATOM 1336 O O . ASP B 1 74 ? 5.047 -4.68 6.746 1 94.44 74 ASP B O 1
ATOM 1340 N N . HIS B 1 75 ? 6.371 -3.777 8.219 1 88.06 75 HIS B N 1
ATOM 1341 C CA . HIS B 1 75 ? 7.477 -3.797 7.262 1 88.06 75 HIS B CA 1
ATOM 1342 C C . HIS B 1 75 ? 8.211 -5.133 7.297 1 88.06 75 HIS B C 1
ATOM 1344 O O . HIS B 1 75 ? 8.781 -5.504 8.32 1 88.06 75 HIS B O 1
ATOM 1350 N N . ASP B 1 76 ? 8.062 -5.926 6.242 1 94.19 76 ASP B N 1
ATOM 1351 C CA . ASP B 1 76 ? 8.789 -7.168 6 1 94.19 76 ASP B CA 1
ATOM 1352 C C . ASP B 1 76 ? 9.406 -7.176 4.602 1 94.19 76 ASP B C 1
ATOM 1354 O O . ASP B 1 76 ? 8.719 -7.473 3.619 1 94.19 76 ASP B O 1
ATOM 1358 N N . PRO B 1 77 ? 10.688 -6.871 4.445 1 93.69 77 PRO B N 1
ATOM 1359 C CA . PRO B 1 77 ? 11.312 -6.711 3.129 1 93.69 77 PRO B CA 1
ATOM 1360 C C . PRO B 1 77 ? 11.383 -8.023 2.344 1 93.69 77 PRO B C 1
ATOM 1362 O O . PRO B 1 77 ? 11.57 -8 1.124 1 93.69 77 PRO B O 1
ATOM 1365 N N . ASP B 1 78 ? 11.18 -9.109 3.002 1 94.69 78 ASP B N 1
ATOM 1366 C CA . ASP B 1 78 ? 11.297 -10.406 2.342 1 94.69 78 ASP B CA 1
ATOM 1367 C C . ASP B 1 78 ? 9.922 -10.938 1.932 1 94.69 78 ASP B C 1
ATOM 1369 O O . ASP B 1 78 ? 9.828 -11.953 1.239 1 94.69 78 ASP B O 1
ATOM 1373 N N . ARG B 1 79 ? 8.922 -10.273 2.287 1 97.06 79 ARG B N 1
ATOM 1374 C CA . ARG B 1 79 ? 7.586 -10.75 1.943 1 97.06 79 ARG B CA 1
ATOM 1375 C C . ARG B 1 79 ? 7.164 -10.25 0.567 1 97.06 79 ARG B C 1
ATOM 1377 O O . ARG B 1 79 ? 7.234 -9.047 0.29 1 97.06 79 ARG B O 1
ATOM 1384 N N . LEU B 1 80 ? 6.656 -11.156 -0.189 1 98 80 LEU B N 1
ATOM 1385 C CA . LEU B 1 80 ? 6.055 -10.82 -1.475 1 98 80 LEU B CA 1
ATOM 1386 C C . LEU B 1 80 ? 4.543 -10.672 -1.346 1 98 80 LEU B C 1
ATOM 1388 O O . LEU B 1 80 ? 3.848 -11.633 -1.012 1 98 80 LEU B O 1
ATOM 1392 N N . ASN B 1 81 ? 4.07 -9.492 -1.584 1 98.12 81 ASN B N 1
ATOM 1393 C CA . ASN B 1 81 ? 2.635 -9.258 -1.689 1 98.12 81 ASN B CA 1
ATOM 1394 C C . ASN B 1 81 ? 2.15 -9.383 -3.131 1 98.12 81 ASN B C 1
ATOM 1396 O O . ASN B 1 81 ? 2.605 -8.648 -4.012 1 98.12 81 ASN B O 1
ATOM 1400 N N . VAL B 1 82 ? 1.276 -10.266 -3.277 1 98.81 82 VAL B N 1
ATOM 1401 C CA . VAL B 1 82 ? 0.652 -10.461 -4.582 1 98.81 82 VAL B CA 1
ATOM 1402 C C . VAL B 1 82 ? -0.776 -9.922 -4.555 1 98.81 82 VAL B C 1
ATOM 1404 O O . VAL B 1 82 ? -1.665 -10.523 -3.953 1 98.81 82 VAL B O 1
ATOM 1407 N N . HIS B 1 83 ? -0.964 -8.844 -5.199 1 98.19 83 HIS B N 1
ATOM 1408 C CA . HIS B 1 83 ? -2.305 -8.281 -5.297 1 98.19 83 HIS B CA 1
ATOM 1409 C C . HIS B 1 83 ? -3.086 -8.906 -6.445 1 98.19 83 HIS B C 1
ATOM 1411 O O . HIS B 1 83 ? -2.609 -8.945 -7.582 1 98.19 83 HIS B O 1
ATOM 1417 N N . VAL B 1 84 ? -4.277 -9.328 -6.086 1 98.62 84 VAL B N 1
ATOM 1418 C CA . VAL B 1 84 ? -5.078 -9.992 -7.109 1 98.62 84 VAL B CA 1
ATOM 1419 C C . VAL B 1 84 ? -6.371 -9.219 -7.34 1 98.62 84 VAL B C 1
ATOM 1421 O O . VAL B 1 84 ? -6.77 -8.398 -6.504 1 98.62 84 VAL B O 1
ATOM 1424 N N . ASP B 1 85 ? -6.906 -9.469 -8.539 1 97.75 85 ASP B N 1
ATOM 1425 C CA . ASP B 1 85 ? -8.219 -8.891 -8.805 1 97.75 85 ASP B CA 1
ATOM 1426 C C . ASP B 1 85 ? -9.336 -9.781 -8.266 1 97.75 85 ASP B C 1
ATOM 1428 O O . ASP B 1 85 ? -9.062 -10.75 -7.543 1 97.75 85 ASP B O 1
ATOM 1432 N N . GLU B 1 86 ? -10.555 -9.477 -8.508 1 97.19 86 GLU B N 1
ATOM 1433 C CA . GLU B 1 86 ? -11.719 -10.188 -7.98 1 97.19 86 GLU B CA 1
ATOM 1434 C C . GLU B 1 86 ? -11.727 -11.641 -8.438 1 97.19 86 GLU B C 1
ATOM 1436 O O . GLU B 1 86 ? -12.312 -12.5 -7.773 1 97.19 86 GLU B O 1
ATOM 1441 N N . GLN B 1 87 ? -11.047 -11.859 -9.547 1 97.56 87 GLN B N 1
ATOM 1442 C CA . GLN B 1 87 ? -11.031 -13.211 -10.102 1 97.56 87 GLN B CA 1
ATOM 1443 C C . GLN B 1 87 ? -9.812 -13.992 -9.609 1 97.56 87 GLN B C 1
ATOM 1445 O O . GLN B 1 87 ? -9.625 -15.156 -9.977 1 97.56 87 GLN B O 1
ATOM 1450 N N . GLY B 1 88 ? -8.992 -13.383 -8.891 1 98.31 88 GLY B N 1
ATOM 1451 C CA . GLY B 1 88 ? -7.805 -14.039 -8.367 1 98.31 88 GLY B CA 1
ATOM 1452 C C . GLY B 1 88 ? -6.605 -13.914 -9.281 1 98.31 88 GLY B C 1
ATOM 1453 O O . GLY B 1 88 ? -5.59 -14.586 -9.078 1 98.31 88 GLY B O 1
ATOM 1454 N N . ASN 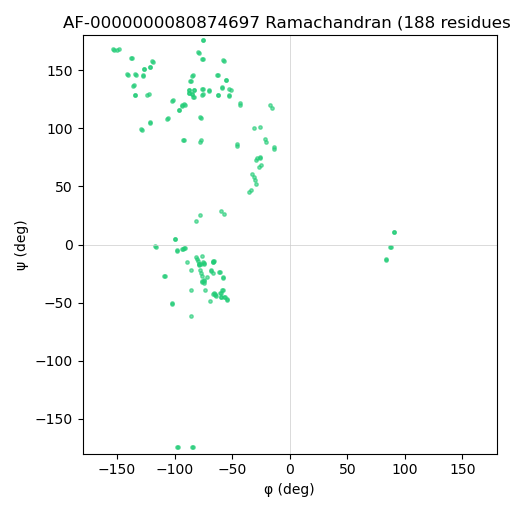B 1 89 ? -6.746 -13.047 -10.305 1 98.69 89 ASN B N 1
ATOM 1455 C CA . ASN B 1 89 ? -5.609 -12.82 -11.188 1 98.69 89 ASN B CA 1
ATOM 1456 C C . ASN B 1 89 ? -4.645 -11.797 -10.609 1 98.69 89 ASN B C 1
ATOM 1458 O O . ASN B 1 89 ? -5.07 -10.75 -10.109 1 98.69 89 ASN B O 1
ATOM 1462 N N . ALA B 1 90 ? -3.424 -12.141 -10.656 1 98.81 90 ALA B N 1
ATOM 1463 C CA . ALA B 1 90 ? -2.42 -11.203 -10.164 1 98.81 90 ALA B CA 1
ATOM 1464 C C . ALA B 1 90 ? -2.424 -9.914 -10.984 1 98.81 90 ALA B C 1
ATOM 1466 O O . ALA B 1 90 ? -2.34 -9.953 -12.219 1 98.81 90 ALA B O 1
ATOM 1467 N N . SER B 1 91 ? -2.5 -8.836 -10.32 1 97.56 91 SER B N 1
ATOM 1468 C CA . SER B 1 91 ? -2.475 -7.52 -10.961 1 97.56 91 SER B CA 1
ATOM 1469 C C . SER B 1 91 ? -1.103 -6.867 -10.828 1 97.56 91 SER B C 1
ATOM 1471 O O . SER B 1 91 ? -0.562 -6.348 -11.805 1 97.56 91 SER B O 1
ATOM 1473 N N . HIS B 1 92 ? -0.566 -6.785 -9.672 1 96.94 92 HIS B N 1
ATOM 1474 C CA . HIS B 1 92 ? 0.773 -6.273 -9.414 1 96.94 92 HIS B CA 1
ATOM 1475 C C . HIS B 1 92 ? 1.369 -6.898 -8.156 1 96.94 92 HIS B C 1
ATOM 1477 O O . HIS B 1 92 ? 0.689 -7.645 -7.445 1 96.94 92 HIS B O 1
ATOM 1483 N N . VAL B 1 93 ? 2.686 -6.719 -7.941 1 98 93 VAL B N 1
ATOM 1484 C CA . VAL B 1 93 ? 3.389 -7.309 -6.805 1 98 93 VAL B CA 1
ATOM 1485 C C . VAL B 1 93 ? 4.273 -6.258 -6.141 1 98 93 VAL B C 1
ATOM 1487 O O . VAL B 1 93 ? 4.789 -5.359 -6.809 1 98 93 VAL B O 1
ATOM 1490 N N . THR B 1 94 ? 4.426 -6.32 -4.887 1 95.31 94 THR B N 1
ATOM 1491 C CA . THR B 1 94 ? 5.332 -5.473 -4.113 1 95.31 94 THR B CA 1
ATOM 1492 C C . THR B 1 94 ? 6.02 -6.277 -3.016 1 95.31 94 THR B C 1
ATOM 1494 O O . THR B 1 94 ? 5.438 -7.219 -2.473 1 95.31 94 THR B O 1
ATOM 1497 N N . TYR B 1 95 ? 7.203 -5.961 -2.723 1 95.94 95 TYR B N 1
ATOM 1498 C CA . TYR B 1 95 ? 7.801 -6.453 -1.487 1 95.94 95 TYR B CA 1
ATOM 1499 C C . TYR B 1 95 ? 7.418 -5.566 -0.306 1 95.94 95 TYR B C 1
ATOM 1501 O O . TYR B 1 95 ? 7.285 -4.352 -0.451 1 95.94 95 TYR B O 1
ATOM 1509 N N . GLY B 1 96 ? 7.285 -6.234 0.808 1 90.94 96 GLY B N 1
ATOM 1510 C CA . GLY B 1 96 ? 6.996 -5.445 1.996 1 90.94 96 GLY B CA 1
ATOM 1511 C C . GLY B 1 96 ? 5.973 -6.094 2.908 1 90.94 96 GLY B C 1
ATOM 1512 O O . GLY B 1 96 ? 5.422 -7.148 2.58 1 90.94 96 GLY B O 1
#

Secondary structure (DSSP, 8-state):
--GGGGGGGGGGS----------------HHHHHHHHTTPEEESS---STTEEEGGGS-SSEEEE-TT-EEE----TT-EEEEE-TTSBEEEEEE-/--GGGGGGGGGSS----------------HHHHHHHHTTPEEESS---STTEEEGGGS-SSEEEE-TT-EEE----TT-EEEEE-TTSBEEEEEE-

Foldseek 3Di:
DPDPPPPPPPPPPDPPPPPPPPPPVPPDDFVRVCVQQAQAAEDCDDDDDSRHDYPVPDDPAEDEAEPPDDDDPDQDQPYKYFYAYPRRGTHGIDGD/DPDPPPPPPPPPDPPPPPPPPPPPVPPDDFVRVCVQQAQAAEDCDDDDDSRHDYPVPDDPAEDEAEPPDDDDPDQDQPYKYFYAYPRRGTHGIDGD

Organism: NCBI:txid59557